Protein AF-A0A2E2WM43-F1 (afdb_monomer)

Foldseek 3Di:
DPDDPPPDDLPPDDDPQLVLLLVLLVLLLVLLLCCVQPPVVVLCVLPPPPLPFDADVVLLVVLVVLSVVVSSLQDFFDPDLLSVLLLLCCNPPLSNVSSCSRTRVDDCVVNVVSSVVSVVSSCVVPPPPPPDPDDPVRVVVVLLVVLVVLLVVLVVLCVVQVLVVQFAPDPDSVVLRVSLVVCDPRSQDDPSVVSLCCNQRGSLLSQLLVCVVVVVVVSNVVSLVSLNRSCRSSSPCVSNVSSVLSVVVSVVCVVPSTSSVVSVVSSVVSVVVVVVSVPD

Solvent-accessible surface area (backbone atoms only — not comparable to full-atom values): 15230 Å² total; per-residue (Å²): 133,90,77,78,84,83,67,87,70,64,67,92,66,78,52,72,65,36,49,52,36,38,52,37,50,49,50,38,39,52,54,49,39,49,42,55,69,71,48,46,58,75,68,37,78,85,45,95,74,70,62,57,73,38,76,35,70,67,43,38,53,55,36,51,50,52,54,54,58,43,44,68,71,58,64,41,63,56,86,45,76,66,53,46,48,50,53,43,45,40,66,71,47,46,42,55,47,39,32,37,38,15,34,34,59,46,67,65,64,61,52,52,52,55,50,49,52,47,51,52,50,47,46,59,75,70,44,87,70,67,87,66,87,61,54,74,69,50,50,50,49,50,54,50,50,52,32,49,47,47,46,49,52,52,52,50,49,36,65,77,58,55,37,76,85,48,61,41,89,70,86,52,66,89,68,23,57,65,48,23,53,47,28,46,65,69,66,26,41,74,75,45,44,53,51,51,48,45,25,54,65,38,35,47,40,50,47,30,38,51,28,49,74,68,69,38,57,71,63,18,50,50,47,46,50,51,37,45,52,46,17,19,36,46,40,36,65,65,29,44,52,40,50,55,49,32,54,52,48,47,59,45,45,73,77,45,52,46,46,46,59,55,46,45,49,55,37,50,52,52,51,50,54,54,49,47,67,76,79,105

pLDDT: mean 74.32, std 12.95, range [31.97, 93.19]

Secondary structure (DSSP, 8-state):
-----------SS--HHHHHHHHHHHHHHHHHHHIIIIIHHHHHTTSS-----B--HHHHHHHHHHHHHHHTT--SB--SHHHHHHHHHIIIIIHHHHHHHHHB---HHHHHHHHHHHHHHHHHHHS---SS---HHHHHHHHHHHHHHHHHHHHHHHHHTTGGGG------HHHHHHHHHHIIIIIS-THHHHHHHHIIIIIHHHHHHHHHHTT-HHHHHHHHHHHHHHHHHTT-HHHHHHHHHHHHHHHHHHH--BHHHHHHHHHHHHHHHHHHHHH-

Sequence (280 aa):
MKVAPDIFLAKPKLSFNELVLFLQYLLLFASLAYSYMFIFPKFSSSSPYYLHVQFNPAACCVSMLFLFLWAFVVREKVESFSALFLTLFFSTIIIPLLVIYSCGGMPGIFVFYSASALMVLNFFVYSRFSLVCFKPAQQQAVALMLCAAVVLSVLLLFFLKDGYSHVNFSFRINKLYPKRAYADNYIFSGIFSYLISWFGKVCNIFLIIYFLARKRYFIFLFFVFIQIIFASIASEKSFFIYSFFSIFFYYFMRFSKSQNFFVFLLNALVIVSVYLYYFF

Structure (mmCIF, N/CA/C/O backbone):
data_AF-A0A2E2WM43-F1
#
_entry.id   AF-A0A2E2WM43-F1
#
loop_
_atom_site.group_PDB
_atom_site.id
_atom_site.type_symbol
_atom_site.label_atom_id
_atom_site.label_alt_id
_atom_site.label_comp_id
_atom_site.label_asym_id
_atom_site.label_entity_id
_atom_site.label_seq_id
_atom_site.pdbx_PDB_ins_code
_atom_site.Cartn_x
_atom_site.Cartn_y
_atom_site.Cartn_z
_atom_site.occupancy
_atom_site.B_iso_or_equiv
_atom_site.auth_seq_id
_atom_site.auth_comp_id
_atom_site.auth_asym_id
_atom_site.auth_atom_id
_atom_site.pdbx_PDB_model_num
ATOM 1 N N . MET A 1 1 ? -4.855 -11.561 42.174 1.00 39.88 1 MET A N 1
ATOM 2 C CA . MET A 1 1 ? -5.217 -11.429 40.744 1.00 39.88 1 MET A CA 1
ATOM 3 C C . MET A 1 1 ? -4.813 -12.707 40.022 1.00 39.88 1 MET A C 1
ATOM 5 O O . MET A 1 1 ? -3.625 -12.928 39.841 1.00 39.88 1 MET A O 1
ATOM 9 N N . LYS A 1 2 ? -5.768 -13.580 39.672 1.00 31.97 2 LYS A N 1
ATOM 10 C CA . LYS A 1 2 ? -5.504 -14.723 38.783 1.00 31.97 2 LYS A CA 1
ATOM 11 C C . LYS A 1 2 ? -5.408 -14.180 37.359 1.00 31.97 2 LYS A C 1
ATOM 13 O O . LYS A 1 2 ? -6.421 -13.840 36.760 1.00 31.97 2 LYS A O 1
ATOM 18 N N . VAL A 1 3 ? -4.186 -14.021 36.866 1.00 40.25 3 VAL A N 1
ATOM 19 C CA . VAL A 1 3 ? -3.920 -13.670 35.470 1.00 40.25 3 VAL A CA 1
ATOM 20 C C . VAL A 1 3 ? -3.995 -14.969 34.676 1.00 40.25 3 VAL A C 1
ATOM 22 O O . VAL A 1 3 ? -3.148 -15.841 34.844 1.00 40.25 3 VAL A O 1
ATOM 25 N N . ALA A 1 4 ? -5.046 -15.128 33.872 1.00 36.16 4 ALA A N 1
ATOM 26 C CA . ALA A 1 4 ? -5.123 -16.219 32.910 1.00 36.16 4 ALA A CA 1
ATOM 27 C C . ALA A 1 4 ? -4.005 -16.045 31.860 1.00 36.16 4 ALA A C 1
ATOM 29 O O . ALA A 1 4 ? -3.830 -14.931 31.347 1.00 36.16 4 ALA A O 1
ATOM 30 N N . PRO A 1 5 ? -3.237 -17.102 31.548 1.00 39.94 5 PRO A N 1
ATOM 31 C CA . PRO A 1 5 ? -2.211 -17.062 30.526 1.00 39.94 5 PRO A CA 1
ATOM 32 C C . PRO A 1 5 ? -2.877 -17.303 29.170 1.00 39.94 5 PRO A C 1
ATOM 34 O O . PRO A 1 5 ? -2.839 -18.409 28.643 1.00 39.94 5 PRO A O 1
ATOM 37 N N . ASP A 1 6 ? -3.475 -16.270 28.580 1.00 37.84 6 ASP A N 1
ATOM 38 C CA . ASP A 1 6 ? -3.851 -16.320 27.162 1.00 37.84 6 ASP A CA 1
ATOM 39 C C . ASP A 1 6 ? -2.592 -16.082 26.319 1.00 37.84 6 ASP A C 1
ATOM 41 O O . ASP A 1 6 ? -2.363 -15.026 25.725 1.00 37.84 6 ASP A O 1
ATOM 45 N N . ILE A 1 7 ? -1.720 -17.085 26.350 1.00 40.94 7 ILE A N 1
ATOM 46 C CA . ILE A 1 7 ? -0.612 -17.276 25.426 1.00 40.94 7 ILE A CA 1
ATOM 47 C C . ILE A 1 7 ? -1.231 -17.585 24.063 1.00 40.94 7 ILE A C 1
ATOM 49 O O . ILE A 1 7 ? -1.954 -18.564 23.947 1.00 40.94 7 ILE A O 1
ATOM 53 N N . PHE A 1 8 ? -0.945 -16.761 23.051 1.00 41.38 8 PHE A N 1
ATOM 54 C CA . PHE A 1 8 ? -0.842 -17.143 21.631 1.00 41.38 8 PHE A CA 1
ATOM 55 C C . PHE A 1 8 ? -1.870 -18.135 21.046 1.00 41.38 8 PHE A C 1
ATOM 57 O O . PHE A 1 8 ? -1.556 -18.883 20.123 1.00 41.38 8 PHE A O 1
ATOM 64 N N . LEU A 1 9 ? -3.119 -18.137 21.507 1.00 41.09 9 LEU A N 1
ATOM 65 C CA . LEU A 1 9 ? -4.148 -18.927 20.851 1.00 41.09 9 LEU A CA 1
ATOM 66 C C . LEU A 1 9 ? -4.599 -18.164 19.609 1.00 41.09 9 LEU A C 1
ATOM 68 O O . LEU A 1 9 ? -5.376 -17.209 19.684 1.00 41.09 9 LEU A O 1
ATOM 72 N N . ALA A 1 10 ? -4.109 -18.611 18.450 1.00 47.34 10 ALA A N 1
ATOM 73 C CA . ALA A 1 10 ? -4.868 -18.502 17.215 1.00 47.34 10 ALA A CA 1
ATOM 74 C C . ALA A 1 10 ? -6.337 -18.785 17.555 1.00 47.34 10 ALA A C 1
ATOM 76 O O . ALA A 1 10 ? -6.639 -19.798 18.194 1.00 47.34 10 ALA A O 1
ATOM 77 N N . LYS A 1 11 ? -7.251 -17.874 17.197 1.00 51.50 11 LYS A N 1
ATOM 78 C CA . LYS A 1 11 ? -8.679 -18.151 17.371 1.00 51.50 11 LYS A CA 1
ATOM 79 C C . LYS A 1 11 ? -8.955 -19.484 16.665 1.00 51.50 11 LYS A C 1
ATOM 81 O O . LYS A 1 11 ? -8.715 -19.568 15.462 1.00 51.50 11 LYS A O 1
ATOM 86 N N . PRO A 1 12 ? -9.486 -20.506 17.356 1.00 55.28 12 PRO A N 1
ATOM 87 C CA . PRO A 1 12 ? -9.706 -21.813 16.742 1.00 55.28 12 PRO A CA 1
ATOM 88 C C . PRO A 1 12 ? -10.779 -21.766 15.643 1.00 55.28 12 PRO A C 1
ATOM 90 O O . PRO A 1 12 ? -10.913 -22.712 14.873 1.00 55.28 12 PRO A O 1
ATOM 93 N N . LYS A 1 13 ? -11.555 -20.673 15.562 1.00 70.69 13 LYS A N 1
ATOM 94 C CA . LYS A 1 13 ? -12.579 -20.451 14.541 1.00 70.69 13 LYS A CA 1
ATOM 95 C C . LYS A 1 13 ? -12.515 -19.023 14.002 1.00 70.69 13 LYS A C 1
ATOM 97 O O . LYS A 1 13 ? -12.606 -18.064 14.770 1.00 70.69 13 LYS A O 1
ATOM 102 N N . LEU A 1 14 ? -12.406 -18.915 12.681 1.00 75.94 14 LEU A N 1
ATOM 103 C CA . LEU A 1 14 ? -12.647 -17.685 11.930 1.00 75.94 14 LEU A CA 1
ATOM 104 C C . LEU A 1 14 ? -14.146 -17.373 11.965 1.00 75.94 14 LEU A C 1
ATOM 106 O O . LEU A 1 14 ? -14.975 -18.253 11.725 1.00 75.94 14 LEU A O 1
ATOM 110 N N . SER A 1 15 ? -14.508 -16.127 12.257 1.00 85.31 15 SER A N 1
ATOM 111 C CA . SER A 1 15 ? -15.878 -15.664 12.033 1.00 85.31 15 SER A CA 1
ATOM 112 C C . SER A 1 15 ? -16.178 -15.592 10.533 1.00 85.31 15 SER A C 1
ATOM 114 O O . SER A 1 15 ? -15.271 -15.451 9.714 1.00 85.31 15 SER A O 1
ATOM 116 N N . PHE A 1 16 ? -17.459 -15.635 10.157 1.00 84.62 16 PHE A N 1
ATOM 117 C CA . PHE A 1 16 ? -17.872 -15.508 8.755 1.00 84.62 16 PHE A CA 1
ATOM 118 C C . PHE A 1 16 ? -17.304 -14.242 8.092 1.00 84.62 16 PHE A C 1
ATOM 120 O O . PHE A 1 16 ? -16.803 -14.290 6.974 1.00 84.62 16 PHE A O 1
ATOM 127 N N . ASN A 1 17 ? -17.296 -13.118 8.808 1.00 84.62 17 ASN A N 1
ATOM 128 C CA . ASN A 1 17 ? -16.765 -11.860 8.291 1.00 84.62 17 ASN A CA 1
ATOM 129 C C . ASN A 1 17 ? -15.239 -11.888 8.095 1.00 84.62 17 ASN A C 1
ATOM 131 O O . ASN A 1 17 ? -14.750 -11.320 7.122 1.00 84.62 17 ASN A O 1
ATOM 135 N N . GLU A 1 18 ? -14.493 -12.551 8.984 1.00 84.25 18 GLU A N 1
ATOM 136 C CA . GLU A 1 18 ? -13.042 -12.754 8.835 1.00 84.25 18 GLU A CA 1
ATOM 137 C C . GLU A 1 18 ? -12.736 -13.731 7.681 1.00 84.25 18 GLU A C 1
ATOM 139 O O . GLU A 1 18 ? -11.780 -13.526 6.937 1.00 84.25 18 GLU A O 1
ATOM 144 N N . LEU A 1 19 ? -13.586 -14.743 7.463 1.00 87.00 19 LEU A N 1
ATOM 145 C CA . LEU A 1 19 ? -13.505 -15.623 6.292 1.00 87.00 19 LEU A CA 1
ATOM 146 C C . LEU A 1 19 ? -13.721 -14.837 4.990 1.00 87.00 19 LEU A C 1
A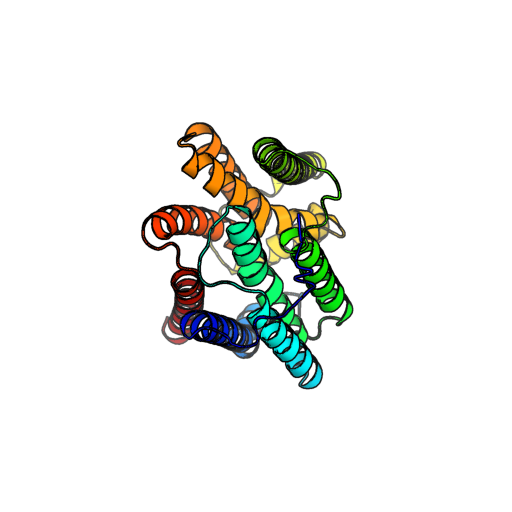TOM 148 O O . LEU A 1 19 ? -12.957 -14.997 4.042 1.00 87.00 19 LEU A O 1
ATOM 152 N N . VAL A 1 20 ? -14.729 -13.958 4.948 1.00 88.44 20 VAL A N 1
ATOM 153 C CA . VAL A 1 20 ? -14.969 -13.069 3.799 1.00 88.44 20 VAL A CA 1
ATOM 154 C C . VAL A 1 20 ? -13.758 -12.168 3.551 1.00 88.44 20 VAL A C 1
ATOM 156 O O . VAL A 1 20 ? -13.330 -12.045 2.405 1.00 88.44 20 VAL A O 1
ATOM 159 N N . LEU A 1 21 ? -13.159 -11.596 4.600 1.00 87.50 21 LEU A N 1
ATOM 160 C CA . LEU A 1 21 ? -11.941 -10.787 4.485 1.00 87.50 21 LEU A CA 1
ATOM 161 C C . LEU A 1 21 ? -10.788 -11.577 3.859 1.00 87.50 21 LEU A C 1
ATOM 163 O O . LEU A 1 21 ? -10.107 -11.101 2.951 1.00 87.50 21 LEU A O 1
ATOM 167 N N . PHE A 1 22 ? -10.580 -12.804 4.336 1.00 88.56 22 PHE A N 1
ATOM 168 C CA . PHE A 1 22 ? -9.560 -13.699 3.807 1.00 88.56 22 PHE A CA 1
ATOM 169 C C . PHE A 1 22 ? -9.792 -14.007 2.323 1.00 88.56 22 PHE A C 1
ATOM 171 O O . PHE A 1 22 ? -8.874 -13.860 1.515 1.00 88.56 22 PHE A O 1
ATOM 178 N N . LEU A 1 23 ? -11.025 -14.354 1.942 1.00 90.75 23 LEU A N 1
ATOM 179 C CA . LEU A 1 23 ? -11.387 -14.596 0.544 1.00 90.75 23 LEU A CA 1
ATOM 180 C C . LEU A 1 23 ? -11.157 -13.361 -0.333 1.00 90.75 23 LEU A C 1
ATOM 182 O O . LEU A 1 23 ? -10.714 -13.492 -1.470 1.00 90.75 23 LEU A O 1
ATOM 186 N N . GLN A 1 24 ? -11.391 -12.157 0.190 1.00 91.06 24 GLN A N 1
ATOM 187 C CA . GLN A 1 24 ? -11.103 -10.919 -0.532 1.00 91.06 24 GLN A CA 1
ATOM 188 C C . GLN A 1 24 ? -9.603 -10.662 -0.706 1.00 91.06 24 GLN A C 1
ATOM 190 O O . GLN A 1 24 ? -9.204 -10.143 -1.748 1.00 91.06 24 GLN A O 1
ATOM 195 N N . TYR A 1 25 ? -8.759 -11.021 0.264 1.00 90.62 25 TYR A N 1
ATOM 196 C CA . TYR A 1 25 ? -7.306 -10.963 0.078 1.00 90.62 25 TYR A CA 1
ATOM 197 C C . TYR A 1 25 ? -6.816 -11.987 -0.943 1.00 90.62 25 TYR A C 1
ATOM 199 O O . TYR A 1 25 ? -5.934 -11.674 -1.739 1.00 90.62 25 TYR A O 1
ATOM 207 N N . LEU A 1 26 ? -7.412 -13.180 -0.959 1.00 91.50 26 LEU A N 1
ATOM 208 C CA . LEU A 1 26 ? -7.121 -14.203 -1.960 1.00 91.50 26 LEU A CA 1
ATOM 209 C C . LEU A 1 26 ? -7.541 -13.724 -3.357 1.00 91.50 26 LEU A C 1
ATOM 211 O O . LEU A 1 26 ? -6.755 -13.814 -4.298 1.00 91.50 26 LEU A O 1
ATOM 215 N N . LEU A 1 27 ? -8.726 -13.120 -3.482 1.00 92.56 27 LEU A N 1
ATOM 216 C CA . LEU A 1 27 ? -9.178 -12.481 -4.720 1.00 92.56 27 LEU A CA 1
ATOM 217 C C . LEU A 1 27 ? -8.242 -11.340 -5.147 1.00 92.56 27 LEU A C 1
ATOM 219 O O . LEU A 1 27 ? -7.919 -11.217 -6.329 1.00 92.56 27 LEU A O 1
ATOM 223 N N . LEU A 1 28 ? -7.745 -10.546 -4.193 1.00 91.81 28 LEU A N 1
ATOM 224 C CA . LEU A 1 28 ? -6.813 -9.455 -4.482 1.00 91.81 28 LEU A CA 1
ATOM 225 C C . LEU A 1 28 ? -5.485 -10.004 -5.000 1.00 91.81 28 LEU A C 1
ATOM 227 O O . LEU A 1 28 ? -4.956 -9.508 -5.990 1.00 91.81 28 LEU A O 1
ATOM 231 N N . PHE A 1 29 ? -4.975 -11.066 -4.377 1.00 91.56 29 PHE A N 1
ATOM 232 C CA . PHE A 1 29 ? -3.788 -11.767 -4.849 1.00 91.56 29 PHE A CA 1
ATOM 233 C C . PHE A 1 29 ? -3.999 -12.325 -6.261 1.00 91.56 29 PHE A C 1
ATOM 235 O O . PHE A 1 29 ? -3.176 -12.086 -7.139 1.00 91.56 29 PHE A O 1
ATOM 242 N N . ALA A 1 30 ? -5.113 -13.019 -6.507 1.00 91.12 30 ALA A N 1
ATOM 243 C CA . ALA A 1 30 ? -5.410 -13.624 -7.802 1.00 91.12 30 ALA A CA 1
ATOM 244 C C . ALA A 1 30 ? -5.582 -12.576 -8.915 1.00 91.12 30 ALA A C 1
ATOM 246 O O . ALA A 1 30 ? -5.035 -12.735 -10.005 1.00 91.12 30 ALA A O 1
ATOM 247 N N . SER A 1 31 ? -6.297 -11.481 -8.641 1.00 90.50 31 SER A N 1
ATOM 248 C CA . SER A 1 31 ? -6.521 -10.393 -9.602 1.00 90.50 31 SER A CA 1
ATOM 249 C C . SER A 1 31 ? -5.226 -9.649 -9.945 1.00 90.50 31 SER A C 1
ATOM 251 O O . SER A 1 31 ? -4.974 -9.331 -11.113 1.00 90.50 31 SER A O 1
ATOM 253 N N . LEU A 1 32 ? -4.355 -9.435 -8.955 1.00 89.06 32 LEU A N 1
ATOM 254 C CA . LEU A 1 32 ? -3.022 -8.878 -9.169 1.00 89.06 32 LEU A CA 1
ATOM 255 C C . LEU A 1 32 ? -2.115 -9.853 -9.923 1.00 89.06 32 LEU A C 1
ATOM 257 O O . LEU A 1 32 ? -1.440 -9.424 -10.853 1.00 89.06 32 LEU A O 1
ATOM 261 N N . ALA A 1 33 ? -2.123 -11.145 -9.582 1.00 88.62 33 ALA A N 1
ATOM 262 C CA . ALA A 1 33 ? -1.354 -12.169 -10.292 1.00 88.62 33 ALA A CA 1
ATOM 263 C C . ALA A 1 33 ? -1.767 -12.262 -11.763 1.00 88.62 33 ALA A C 1
ATOM 265 O O . ALA A 1 33 ? -0.908 -12.257 -12.642 1.00 88.62 33 ALA A O 1
ATOM 266 N N . TYR A 1 34 ? -3.071 -12.232 -12.044 1.00 88.00 34 TYR A N 1
ATOM 267 C CA . TYR A 1 34 ? -3.590 -12.164 -13.407 1.00 88.00 34 TYR A CA 1
ATOM 268 C C . TYR A 1 34 ? -3.087 -10.915 -14.143 1.00 88.00 34 TYR A C 1
ATOM 270 O O . TYR A 1 34 ? -2.525 -11.008 -15.235 1.00 88.00 34 TYR A O 1
ATOM 278 N N . SER A 1 35 ? -3.227 -9.740 -13.525 1.00 85.44 35 SER A N 1
ATOM 279 C CA . SER A 1 35 ? -2.757 -8.478 -14.110 1.00 85.44 35 SER A CA 1
ATOM 280 C C . SER A 1 35 ? -1.253 -8.522 -14.400 1.00 85.44 35 SER A C 1
ATOM 282 O O . SER A 1 35 ? -0.794 -8.078 -15.452 1.00 85.44 35 SER A O 1
ATOM 284 N N . TYR A 1 36 ? -0.479 -9.110 -13.493 1.00 80.31 36 TYR A N 1
ATOM 285 C CA . TYR A 1 36 ? 0.966 -9.213 -13.613 1.00 80.31 36 TYR A CA 1
ATOM 286 C C . TYR A 1 36 ? 1.409 -10.209 -14.690 1.00 80.31 36 TYR A C 1
ATOM 288 O O . TYR A 1 36 ? 2.365 -9.941 -15.409 1.00 80.31 36 TYR A O 1
ATOM 296 N N . MET A 1 37 ? 0.713 -11.336 -14.839 1.00 81.75 37 MET A N 1
ATOM 297 C CA . MET A 1 37 ? 1.061 -12.351 -15.836 1.00 81.75 37 MET A CA 1
ATOM 298 C C . MET A 1 37 ? 0.619 -11.976 -17.253 1.00 81.75 37 MET A C 1
ATOM 300 O O . MET A 1 37 ? 1.339 -12.263 -18.205 1.00 81.75 37 MET A O 1
ATOM 304 N N . PHE A 1 38 ? -0.545 -11.340 -17.413 1.00 80.50 38 PHE A N 1
ATOM 305 C CA . PHE A 1 38 ? -1.180 -11.194 -18.732 1.00 80.50 38 PHE A CA 1
ATOM 306 C C . PHE A 1 38 ? -1.227 -9.761 -19.269 1.00 80.50 38 PHE A C 1
ATOM 308 O O . PHE A 1 38 ? -1.297 -9.568 -20.485 1.00 80.50 38 PHE A O 1
ATOM 315 N N . ILE A 1 39 ? -1.194 -8.755 -18.391 1.00 77.94 39 ILE A N 1
ATOM 316 C CA . ILE A 1 39 ? -1.337 -7.343 -18.777 1.00 77.94 39 ILE A CA 1
ATOM 317 C C . ILE A 1 39 ? 0.015 -6.637 -18.711 1.00 77.94 39 ILE A C 1
ATOM 319 O O . ILE A 1 39 ? 0.439 -6.021 -19.687 1.00 77.94 39 ILE A O 1
ATOM 323 N N . PHE A 1 40 ? 0.728 -6.764 -17.591 1.00 73.00 40 PHE A N 1
ATOM 324 C CA . PHE A 1 40 ? 1.997 -6.068 -17.362 1.00 73.00 40 PHE A CA 1
ATOM 325 C C . PHE A 1 40 ? 3.068 -6.309 -18.451 1.00 73.00 40 PHE A C 1
ATOM 327 O O . PHE A 1 40 ? 3.653 -5.322 -18.906 1.00 73.00 40 PHE A O 1
ATOM 334 N N . PRO A 1 41 ? 3.282 -7.540 -18.968 1.00 70.75 41 PRO A N 1
ATOM 335 C CA . PRO A 1 41 ? 4.298 -7.797 -19.994 1.00 70.75 41 PRO A CA 1
ATOM 336 C C . PRO A 1 41 ? 4.045 -7.049 -21.304 1.00 70.75 41 PRO A C 1
ATOM 338 O O . PRO A 1 41 ? 4.981 -6.705 -22.022 1.00 70.75 41 PRO A O 1
ATOM 341 N N . LYS A 1 42 ? 2.775 -6.752 -21.608 1.00 69.25 42 LYS A N 1
ATOM 342 C CA . LYS A 1 42 ? 2.381 -6.021 -22.819 1.00 69.25 42 LYS A CA 1
ATOM 343 C C . LYS A 1 42 ? 2.731 -4.532 -22.741 1.00 69.25 42 LYS A C 1
ATOM 345 O O . LYS A 1 42 ? 2.905 -3.903 -23.777 1.00 69.25 42 LYS A O 1
ATOM 350 N N . PHE A 1 43 ? 2.863 -3.981 -21.531 1.00 62.22 43 PHE A N 1
ATOM 351 C CA . PHE A 1 43 ? 3.325 -2.609 -21.292 1.00 62.22 43 PHE A CA 1
ATOM 352 C C . PHE A 1 43 ? 4.844 -2.520 -21.090 1.00 62.22 43 PHE A C 1
ATOM 354 O O . PHE A 1 43 ? 5.451 -1.489 -21.386 1.00 62.22 43 PHE A O 1
ATOM 361 N N . SER A 1 44 ? 5.466 -3.581 -20.566 1.00 53.25 44 SER A N 1
ATOM 362 C CA . SER A 1 44 ? 6.898 -3.597 -20.251 1.00 53.25 44 SER A CA 1
ATOM 363 C C . SER A 1 44 ? 7.798 -3.947 -21.436 1.00 53.25 44 SER A C 1
ATOM 365 O O . SER A 1 44 ? 9.001 -3.738 -21.333 1.00 53.25 44 SER A O 1
ATOM 367 N N . SER A 1 45 ? 7.256 -4.422 -22.561 1.00 49.16 45 SER A N 1
ATOM 368 C CA . SER A 1 45 ? 8.009 -4.738 -23.791 1.00 49.16 45 SER A CA 1
ATOM 369 C C . SER A 1 45 ? 8.817 -3.554 -24.354 1.00 49.16 45 SER A C 1
ATOM 371 O O . SER A 1 45 ? 9.755 -3.747 -25.122 1.00 49.16 45 SER A O 1
ATOM 373 N N . SER A 1 46 ? 8.501 -2.326 -23.934 1.00 45.44 46 SER A N 1
ATOM 374 C CA . SER A 1 46 ? 9.226 -1.090 -24.261 1.00 45.44 46 SER A CA 1
ATOM 375 C C . SER A 1 46 ? 10.194 -0.580 -23.173 1.00 45.44 46 SER A C 1
ATOM 377 O O . SER A 1 46 ? 10.723 0.522 -23.307 1.00 45.44 46 SER A O 1
ATOM 379 N N . SER A 1 47 ? 10.431 -1.322 -22.083 1.00 42.47 47 SER A N 1
ATOM 380 C CA . SER A 1 47 ? 11.276 -0.895 -20.953 1.00 42.47 47 SER A CA 1
ATOM 381 C C . SER A 1 47 ? 12.391 -1.911 -20.648 1.00 42.47 47 SER A C 1
ATOM 383 O O . SER A 1 47 ? 12.129 -3.109 -20.653 1.00 42.47 47 SER A O 1
ATOM 385 N N . PRO A 1 48 ? 13.624 -1.472 -20.321 1.00 42.97 48 PRO A N 1
ATOM 386 C CA . PRO A 1 48 ? 14.751 -2.363 -20.011 1.00 42.97 48 PRO A CA 1
ATOM 387 C C . PRO A 1 48 ? 14.597 -3.167 -18.703 1.00 42.97 48 PRO A C 1
ATOM 389 O O . PRO A 1 48 ? 15.418 -4.036 -18.426 1.00 42.97 48 PRO A O 1
ATOM 392 N N . TYR A 1 49 ? 13.549 -2.926 -17.906 1.00 47.38 49 TYR A N 1
ATOM 393 C CA . TYR A 1 49 ? 13.232 -3.698 -16.698 1.00 47.38 49 TYR A CA 1
ATOM 394 C C . TYR A 1 49 ? 12.322 -4.868 -17.050 1.00 47.38 49 TYR A C 1
ATOM 396 O O . TYR A 1 49 ? 11.139 -4.900 -16.699 1.00 47.38 49 TYR A O 1
ATOM 404 N N . TYR A 1 50 ? 12.878 -5.834 -17.769 1.00 52.34 50 TYR A N 1
ATOM 405 C CA . TYR A 1 50 ? 12.229 -7.121 -17.949 1.00 52.34 50 TYR A CA 1
ATOM 406 C C . TYR A 1 50 ? 12.212 -7.853 -16.604 1.00 52.34 50 TYR A C 1
ATOM 408 O O . TYR A 1 50 ? 13.144 -8.567 -16.247 1.00 52.34 50 TYR A O 1
ATOM 416 N N . LEU A 1 51 ? 11.122 -7.705 -15.848 1.00 54.50 51 LEU A N 1
ATOM 417 C CA . LEU A 1 51 ? 10.690 -8.791 -14.976 1.00 54.50 51 LEU A CA 1
ATOM 418 C C . LEU A 1 51 ? 10.250 -9.909 -15.917 1.00 54.50 51 LEU A C 1
ATOM 420 O O . LEU A 1 51 ? 9.145 -9.878 -16.457 1.00 54.50 51 LEU A O 1
ATOM 424 N N . HIS A 1 52 ? 11.162 -10.840 -16.200 1.00 60.34 52 HIS A N 1
ATOM 425 C CA . HIS A 1 52 ? 10.819 -12.056 -16.919 1.00 60.34 52 HIS A CA 1
ATOM 426 C C . HIS A 1 52 ? 9.711 -12.740 -16.128 1.00 60.34 52 HIS A C 1
ATOM 428 O O . HIS A 1 52 ? 9.944 -13.228 -15.023 1.00 60.34 52 HIS A O 1
ATOM 434 N N . VAL A 1 53 ? 8.493 -12.720 -16.673 1.00 69.06 53 VAL A N 1
ATOM 435 C CA . VAL A 1 53 ? 7.370 -13.412 -16.053 1.00 69.06 53 VAL A CA 1
ATOM 436 C C . VAL A 1 53 ? 7.694 -14.895 -16.090 1.00 69.06 53 VAL A C 1
ATOM 438 O O . VAL A 1 53 ? 7.632 -15.544 -17.131 1.00 69.06 53 VAL A O 1
ATOM 441 N N . GLN A 1 54 ? 8.098 -15.406 -14.939 1.00 75.50 54 GLN A N 1
ATOM 442 C CA . GLN A 1 54 ? 8.397 -16.803 -14.706 1.00 75.50 54 GLN A CA 1
ATOM 443 C C . GLN A 1 54 ? 7.521 -17.223 -13.545 1.00 75.50 54 GLN A C 1
ATOM 445 O O . GLN A 1 54 ? 7.810 -16.938 -12.382 1.00 75.50 54 GLN A O 1
ATOM 450 N N . PHE A 1 55 ? 6.400 -17.853 -13.884 1.00 82.44 55 PHE A N 1
ATOM 451 C CA . PHE A 1 55 ? 5.525 -18.410 -12.874 1.00 82.44 55 PHE A CA 1
ATOM 452 C C . PHE A 1 55 ? 6.232 -19.574 -12.187 1.00 82.44 55 PHE A C 1
ATOM 454 O O . PHE A 1 55 ? 6.585 -20.563 -12.830 1.00 82.44 55 PHE A O 1
ATOM 461 N N . ASN A 1 56 ? 6.430 -19.449 -10.879 1.00 85.94 56 ASN A N 1
ATOM 462 C CA . ASN A 1 56 ? 7.010 -20.488 -10.049 1.00 85.94 56 ASN A CA 1
ATOM 463 C C . ASN A 1 56 ? 5.915 -21.073 -9.139 1.00 85.94 56 ASN A C 1
ATOM 465 O O . ASN A 1 56 ? 5.513 -20.424 -8.166 1.00 85.94 56 ASN A O 1
ATOM 469 N N . PRO A 1 57 ? 5.445 -22.307 -9.407 1.00 86.00 57 PRO A N 1
ATOM 470 C CA . PRO A 1 57 ? 4.408 -22.948 -8.603 1.00 86.00 57 PRO A CA 1
ATOM 471 C C . PRO A 1 57 ? 4.783 -23.074 -7.122 1.00 86.00 57 PRO A C 1
ATOM 473 O O . PRO A 1 57 ? 3.935 -22.867 -6.258 1.00 86.00 57 PRO A O 1
ATOM 476 N N . ALA A 1 58 ? 6.054 -23.348 -6.809 1.00 85.94 58 ALA A N 1
ATOM 477 C CA . ALA A 1 58 ? 6.511 -23.469 -5.427 1.00 85.94 58 ALA A CA 1
ATOM 478 C C . ALA A 1 58 ? 6.442 -22.121 -4.691 1.00 85.94 58 ALA A C 1
ATOM 480 O O . ALA A 1 58 ? 5.950 -22.055 -3.564 1.00 85.94 58 ALA A O 1
ATOM 481 N N . ALA A 1 59 ? 6.859 -21.033 -5.346 1.00 84.75 59 ALA A N 1
ATOM 482 C CA . ALA A 1 59 ? 6.750 -19.679 -4.796 1.00 84.75 59 ALA A CA 1
ATOM 483 C C . ALA A 1 59 ? 5.283 -19.248 -4.601 1.00 84.75 59 ALA A C 1
ATOM 485 O O . ALA A 1 59 ? 4.950 -18.593 -3.608 1.00 84.75 59 ALA A O 1
ATOM 486 N N . CYS A 1 60 ? 4.392 -19.675 -5.501 1.00 87.81 60 CYS A N 1
ATOM 487 C CA . CYS A 1 60 ? 2.951 -19.480 -5.364 1.00 87.81 60 CYS A CA 1
ATOM 488 C C . CYS A 1 60 ? 2.391 -20.217 -4.137 1.00 87.81 60 CYS A C 1
ATOM 490 O O . CYS A 1 60 ? 1.686 -19.613 -3.331 1.00 87.81 60 CYS A O 1
ATOM 492 N N . CYS A 1 61 ? 2.771 -21.482 -3.921 1.00 87.06 61 CYS A N 1
ATOM 493 C CA . CYS A 1 61 ? 2.371 -22.241 -2.731 1.00 87.06 61 CYS A CA 1
ATOM 494 C C . CYS A 1 61 ? 2.826 -21.567 -1.429 1.00 87.06 61 CYS A C 1
ATOM 496 O O . CYS A 1 61 ? 2.037 -21.440 -0.493 1.00 87.06 61 CYS A O 1
ATOM 498 N N . VAL A 1 62 ? 4.070 -21.078 -1.375 1.00 84.75 62 VAL A N 1
ATOM 499 C CA . VAL A 1 62 ? 4.589 -20.327 -0.217 1.00 84.75 62 VAL A CA 1
ATOM 500 C C . VAL A 1 62 ? 3.791 -19.038 0.003 1.00 84.75 62 VAL A C 1
ATOM 502 O O . VAL A 1 62 ? 3.424 -18.720 1.133 1.00 84.75 62 VAL A O 1
ATOM 505 N N . SER A 1 63 ? 3.465 -18.318 -1.070 1.00 87.19 63 SER A N 1
ATOM 506 C CA . SER A 1 63 ? 2.666 -17.090 -1.001 1.00 87.19 63 SER A CA 1
ATOM 507 C C . SER A 1 63 ? 1.243 -17.338 -0.498 1.00 87.19 63 SER A C 1
ATOM 509 O O . SER A 1 63 ? 0.743 -16.589 0.344 1.00 87.19 63 SER A O 1
ATOM 511 N N . MET A 1 64 ? 0.612 -18.423 -0.950 1.00 86.81 64 MET A N 1
ATOM 512 C CA . MET A 1 64 ? -0.704 -18.855 -0.476 1.00 86.81 64 MET A CA 1
ATOM 513 C C . MET A 1 64 ? -0.672 -19.272 0.992 1.00 86.81 64 MET A C 1
ATOM 515 O O . MET A 1 64 ? -1.580 -18.921 1.743 1.00 86.81 64 MET A O 1
ATOM 519 N N . LEU A 1 65 ? 0.388 -19.956 1.431 1.00 85.00 65 LEU A N 1
ATOM 520 C CA . LEU A 1 65 ? 0.581 -20.297 2.839 1.00 85.00 65 LEU A CA 1
ATOM 521 C C . LEU A 1 65 ? 0.703 -19.032 3.698 1.00 85.00 65 LEU A C 1
ATOM 523 O O . LEU A 1 65 ? 0.073 -18.950 4.749 1.00 85.00 65 LEU A O 1
ATOM 527 N N . PHE A 1 66 ? 1.431 -18.010 3.239 1.00 82.62 66 PHE A N 1
ATOM 528 C CA . PHE A 1 66 ? 1.504 -16.724 3.938 1.00 82.62 66 PHE A CA 1
ATOM 529 C C . PHE A 1 66 ? 0.151 -16.013 4.032 1.00 82.62 66 PHE A C 1
ATOM 531 O O . PHE A 1 66 ? -0.200 -15.517 5.103 1.00 82.62 66 PHE A O 1
ATOM 538 N N . LEU A 1 67 ? -0.629 -15.984 2.948 1.00 84.81 67 LEU A N 1
ATOM 539 C CA . LEU A 1 67 ? -1.993 -15.444 2.968 1.00 84.81 67 LEU A CA 1
ATOM 540 C C . LEU A 1 67 ? -2.898 -16.226 3.923 1.00 84.81 67 LEU A C 1
ATOM 542 O O . LEU A 1 67 ? -3.686 -15.629 4.655 1.00 84.81 67 LEU A O 1
ATOM 546 N N . PHE A 1 68 ? -2.774 -17.552 3.945 1.00 83.75 68 PHE A N 1
ATOM 547 C CA . PHE A 1 68 ? -3.527 -18.407 4.853 1.00 83.75 68 PHE A CA 1
ATOM 548 C C . PHE A 1 68 ? -3.174 -18.123 6.316 1.00 83.75 68 PHE A C 1
ATOM 550 O O . PHE A 1 68 ? -4.068 -17.927 7.133 1.00 83.75 68 PHE A O 1
ATOM 557 N N . LEU A 1 69 ? -1.884 -18.006 6.646 1.00 80.25 69 LEU A N 1
ATOM 558 C CA . LEU A 1 69 ? -1.448 -17.606 7.987 1.00 80.25 69 LEU A CA 1
ATOM 559 C C . LEU A 1 69 ? -1.956 -16.207 8.359 1.00 80.25 69 LEU A C 1
ATOM 561 O O . LEU A 1 69 ? -2.341 -15.978 9.505 1.00 80.25 69 LEU A O 1
ATOM 565 N N . TRP A 1 70 ? -2.018 -15.286 7.394 1.00 77.62 70 TRP A N 1
ATOM 566 C CA . TRP A 1 70 ? -2.563 -13.946 7.609 1.00 77.62 70 TRP A CA 1
ATOM 567 C C . TRP A 1 70 ? -4.042 -13.955 8.011 1.00 77.62 70 TRP A C 1
ATOM 569 O O . TRP A 1 70 ? -4.454 -13.121 8.819 1.00 77.62 70 TRP A O 1
ATOM 579 N N . ALA A 1 71 ? -4.828 -14.919 7.521 1.00 76.31 71 ALA A N 1
ATOM 580 C CA . ALA A 1 71 ? -6.238 -15.068 7.883 1.00 76.31 71 ALA A CA 1
ATOM 581 C C . ALA A 1 71 ? -6.446 -15.148 9.403 1.00 76.31 71 ALA A C 1
ATOM 583 O O . ALA A 1 71 ? -7.406 -14.593 9.927 1.00 76.31 71 ALA A O 1
ATOM 584 N N . PHE A 1 72 ? -5.521 -15.795 10.119 1.00 73.38 72 PHE A N 1
ATOM 585 C CA . PHE A 1 72 ? -5.600 -15.972 11.572 1.00 73.38 72 PHE A CA 1
ATOM 586 C C . PHE A 1 72 ? -5.165 -14.742 12.370 1.00 73.38 72 PHE A C 1
ATOM 588 O O . PHE A 1 72 ? -5.399 -14.677 13.578 1.00 73.38 72 PHE A O 1
ATOM 595 N N . VAL A 1 73 ? -4.523 -13.778 11.713 1.00 74.00 73 VAL A N 1
ATOM 596 C CA . VAL A 1 73 ? -4.010 -12.558 12.342 1.00 74.00 73 VAL A CA 1
ATOM 597 C C . VAL A 1 73 ? -4.939 -11.377 12.081 1.00 74.00 73 VAL A C 1
ATOM 599 O O . VAL A 1 73 ? -5.130 -10.526 12.954 1.00 74.00 73 VAL A O 1
ATOM 602 N N . VAL A 1 74 ? -5.535 -11.321 10.889 1.00 71.81 74 VAL A N 1
ATOM 603 C CA . VAL A 1 74 ? -6.356 -10.189 10.477 1.00 71.81 74 VAL A CA 1
ATOM 604 C C . VAL A 1 74 ? -7.707 -10.181 11.195 1.00 71.81 74 VAL A C 1
ATOM 606 O O . VAL A 1 74 ? -8.321 -11.215 11.447 1.00 71.81 74 VAL A O 1
ATOM 609 N N . ARG A 1 75 ? -8.190 -8.983 11.523 1.00 73.12 75 ARG A N 1
ATOM 610 C CA . ARG A 1 75 ? -9.503 -8.771 12.142 1.00 73.12 75 ARG A CA 1
ATOM 611 C C . ARG A 1 75 ? -10.361 -7.928 11.224 1.00 73.12 75 ARG A C 1
ATOM 613 O O . ARG A 1 75 ? -9.870 -6.967 10.649 1.00 73.12 75 ARG A O 1
ATOM 620 N N . GLU A 1 76 ? -11.652 -8.229 11.147 1.00 75.31 76 GLU A N 1
ATOM 621 C CA . GLU A 1 76 ? -12.552 -7.482 10.263 1.00 75.31 76 GLU A CA 1
ATOM 622 C C . GLU A 1 76 ? -12.767 -6.024 10.699 1.00 75.31 76 GLU A C 1
ATOM 624 O O . GLU A 1 76 ? -12.907 -5.145 9.849 1.00 75.31 76 GLU A O 1
ATOM 629 N N . LYS A 1 77 ? -12.743 -5.727 12.001 1.00 73.50 77 LYS A N 1
ATOM 630 C CA . LYS A 1 77 ? -12.945 -4.360 12.500 1.00 73.50 77 LYS A CA 1
ATOM 631 C C . LYS A 1 77 ? -11.627 -3.617 12.653 1.00 73.50 77 LYS A C 1
ATOM 633 O O . LYS A 1 77 ? -10.701 -4.092 13.310 1.00 73.50 77 LYS A O 1
ATOM 638 N N . VAL A 1 78 ? -11.567 -2.402 12.113 1.00 71.75 78 VAL A N 1
ATOM 639 C CA . VAL A 1 78 ? -10.481 -1.460 12.414 1.00 71.75 78 VAL A CA 1
ATOM 640 C C . VAL A 1 78 ? -10.820 -0.717 13.702 1.00 71.75 78 VAL A C 1
ATOM 642 O O . VAL A 1 78 ? -11.632 0.208 13.715 1.00 71.75 78 VAL A O 1
ATOM 645 N N . GLU A 1 79 ? -10.200 -1.129 14.802 1.00 66.75 79 GLU A N 1
ATOM 646 C CA . GLU A 1 79 ? -10.417 -0.513 16.119 1.00 66.75 79 GLU A CA 1
ATOM 647 C C . GLU A 1 79 ? -9.425 0.624 16.408 1.00 66.75 79 GLU A C 1
ATOM 649 O O . GLU A 1 79 ? -9.705 1.505 17.221 1.00 66.75 79 GLU A O 1
ATOM 654 N N . SER A 1 80 ? -8.279 0.644 15.721 1.00 64.62 80 SER A N 1
ATOM 655 C CA . SER A 1 80 ? -7.192 1.592 15.963 1.00 64.62 80 SER A CA 1
ATOM 656 C C . SER A 1 80 ? -6.487 2.030 14.674 1.00 64.62 80 SER A C 1
ATOM 658 O O . SER A 1 80 ? -6.502 1.345 13.651 1.00 64.62 80 SER A O 1
ATOM 660 N N . PHE A 1 81 ? -5.788 3.165 14.751 1.00 63.59 81 PHE A N 1
ATOM 661 C CA . PHE A 1 81 ? -4.897 3.648 13.691 1.00 63.59 81 PHE A CA 1
ATOM 662 C C . PHE A 1 81 ? -3.754 2.667 13.372 1.00 63.59 81 PHE A C 1
ATOM 664 O O . PHE A 1 81 ? -3.302 2.615 12.232 1.00 63.59 81 PHE A O 1
ATOM 671 N N . SER A 1 82 ? -3.309 1.862 14.344 1.00 62.78 82 SER A N 1
ATOM 672 C CA . SER A 1 82 ? -2.310 0.811 14.114 1.00 62.78 82 SER A CA 1
ATOM 673 C C . SER A 1 82 ? -2.871 -0.354 13.299 1.00 62.78 82 SER A C 1
ATOM 675 O O . SER A 1 82 ? -2.204 -0.826 12.383 1.00 62.78 82 SER A O 1
ATOM 677 N N . ALA A 1 83 ? -4.114 -0.773 13.561 1.00 68.69 83 ALA A N 1
ATOM 678 C CA . ALA A 1 83 ? -4.788 -1.786 12.750 1.00 68.69 83 ALA A CA 1
ATOM 679 C C . ALA A 1 83 ? -4.969 -1.300 11.303 1.00 68.69 83 ALA A C 1
ATOM 681 O O . ALA A 1 83 ? -4.701 -2.041 10.365 1.00 68.69 83 ALA A O 1
ATOM 682 N N . LEU A 1 84 ? -5.327 -0.023 11.125 1.00 71.00 84 LEU A N 1
ATOM 683 C CA . LEU A 1 84 ? -5.426 0.616 9.811 1.00 71.00 84 LEU A CA 1
ATOM 684 C C . LEU A 1 84 ? -4.090 0.599 9.054 1.00 71.00 84 LEU A C 1
ATOM 686 O O . LEU A 1 84 ? -4.046 0.264 7.870 1.00 71.00 84 LEU A O 1
ATOM 690 N N . PHE A 1 85 ? -3.002 0.948 9.742 1.00 70.56 85 PHE A N 1
ATOM 691 C CA . PHE A 1 85 ? -1.653 0.919 9.185 1.00 70.56 85 PHE A CA 1
ATOM 692 C C . PHE A 1 85 ? -1.263 -0.490 8.722 1.00 70.56 85 PHE A C 1
ATOM 694 O O . PHE A 1 85 ? -0.767 -0.647 7.609 1.00 70.56 85 PHE A O 1
ATOM 701 N N . LEU A 1 86 ? -1.540 -1.517 9.534 1.00 74.62 86 LEU A N 1
ATOM 702 C CA . LEU A 1 86 ? -1.280 -2.914 9.177 1.00 74.62 86 LEU A CA 1
ATOM 703 C C . LEU A 1 86 ? -2.077 -3.351 7.945 1.00 74.62 86 LEU A C 1
ATOM 705 O O . LEU A 1 86 ? -1.509 -3.966 7.046 1.00 74.62 86 LEU A O 1
ATOM 709 N N . THR A 1 87 ? -3.363 -2.999 7.861 1.00 76.75 87 THR A N 1
ATOM 710 C CA . THR A 1 87 ? -4.203 -3.314 6.696 1.00 76.75 87 THR A CA 1
ATOM 711 C C . THR A 1 87 ? -3.657 -2.668 5.421 1.00 76.75 87 THR A C 1
ATOM 713 O O . THR A 1 87 ? -3.578 -3.333 4.385 1.00 76.75 87 THR A O 1
ATOM 716 N N . LEU A 1 88 ? -3.243 -1.396 5.480 1.00 75.44 88 LEU A N 1
ATOM 717 C CA . LEU A 1 88 ? -2.637 -0.699 4.340 1.00 75.44 88 LEU A CA 1
ATOM 718 C C . LEU A 1 88 ? -1.311 -1.337 3.935 1.00 75.44 88 LEU A C 1
ATOM 720 O O . LEU A 1 88 ? -1.122 -1.667 2.765 1.00 75.44 88 LEU A O 1
ATOM 724 N N . PHE A 1 89 ? -0.422 -1.562 4.899 1.00 76.69 89 PHE A N 1
ATOM 725 C CA . PHE A 1 89 ? 0.877 -2.177 4.659 1.00 76.69 89 PHE A CA 1
ATOM 726 C C . PHE A 1 89 ? 0.727 -3.563 4.018 1.00 76.69 89 PHE A C 1
ATOM 728 O O . PHE A 1 89 ? 1.352 -3.861 3.000 1.00 76.69 89 PHE A O 1
ATOM 735 N N . PHE A 1 90 ? -0.179 -4.387 4.546 1.00 80.69 90 PHE A N 1
ATOM 736 C CA . PHE A 1 90 ? -0.417 -5.722 4.016 1.00 80.69 90 PHE A CA 1
ATOM 737 C C . PHE A 1 90 ? -0.984 -5.688 2.590 1.00 80.69 90 PHE A C 1
ATOM 739 O O . PHE A 1 90 ? -0.440 -6.313 1.680 1.00 80.69 90 PHE A O 1
ATOM 746 N N . SER A 1 91 ? -2.052 -4.919 2.372 1.00 81.00 91 SER A N 1
ATOM 747 C CA . SER A 1 91 ? -2.763 -4.892 1.087 1.00 81.00 91 SER A CA 1
ATOM 748 C C . SER A 1 91 ? -1.989 -4.219 -0.049 1.00 81.00 91 SER A C 1
ATOM 750 O O . SER A 1 91 ? -2.126 -4.633 -1.197 1.00 81.00 91 SER A O 1
ATOM 752 N N . THR A 1 92 ? -1.174 -3.201 0.247 1.00 78.00 92 THR A N 1
ATOM 753 C CA . THR A 1 92 ? -0.526 -2.369 -0.786 1.00 78.00 92 THR A CA 1
ATOM 754 C C . THR A 1 92 ? 0.951 -2.677 -1.010 1.00 78.00 92 THR A C 1
ATOM 756 O O . THR A 1 92 ? 1.495 -2.304 -2.051 1.00 78.00 92 THR A O 1
ATOM 759 N N . ILE A 1 93 ? 1.607 -3.354 -0.063 1.00 78.19 93 ILE A N 1
ATOM 760 C CA . ILE A 1 93 ? 3.019 -3.740 -0.179 1.00 78.19 93 ILE A CA 1
ATOM 761 C C . ILE A 1 93 ? 3.153 -5.256 -0.214 1.00 78.19 93 ILE A C 1
ATOM 763 O O . ILE A 1 93 ? 3.733 -5.799 -1.150 1.00 78.19 93 ILE A O 1
ATOM 767 N N . ILE A 1 94 ? 2.590 -5.948 0.772 1.00 82.25 94 ILE A N 1
ATOM 768 C CA . ILE A 1 94 ? 2.898 -7.364 0.990 1.00 82.25 94 ILE A CA 1
ATOM 769 C C . ILE A 1 94 ? 2.227 -8.245 -0.056 1.00 82.25 94 ILE A C 1
ATOM 771 O O . ILE A 1 94 ? 2.908 -9.054 -0.677 1.00 82.25 94 ILE A O 1
ATOM 775 N N . ILE A 1 95 ? 0.929 -8.063 -0.310 1.00 86.75 95 ILE A N 1
ATOM 776 C CA . ILE A 1 95 ? 0.230 -8.844 -1.340 1.00 86.75 95 ILE A CA 1
ATOM 777 C C . ILE A 1 95 ? 0.886 -8.662 -2.721 1.00 86.75 95 ILE A C 1
ATOM 779 O O . ILE A 1 95 ? 1.208 -9.674 -3.344 1.00 86.75 95 ILE A O 1
ATOM 783 N N . PRO A 1 96 ? 1.178 -7.433 -3.197 1.00 84.88 96 PRO A N 1
ATOM 784 C CA . PRO A 1 96 ? 1.934 -7.252 -4.435 1.00 84.88 96 PRO A CA 1
ATOM 785 C C . PRO A 1 96 ? 3.306 -7.939 -4.441 1.00 84.88 96 PRO A C 1
ATOM 787 O O . PRO A 1 96 ? 3.678 -8.522 -5.454 1.00 84.88 96 PRO A O 1
ATOM 790 N N . LEU A 1 97 ? 4.053 -7.923 -3.331 1.00 82.62 97 LEU A N 1
ATOM 791 C CA . LEU A 1 97 ? 5.344 -8.619 -3.242 1.00 82.62 97 LEU A CA 1
ATOM 792 C C . LEU A 1 97 ? 5.197 -10.140 -3.342 1.00 82.62 97 LEU A C 1
ATOM 794 O O . LEU A 1 97 ? 5.981 -10.778 -4.040 1.00 82.62 97 LEU A O 1
ATOM 798 N N . LEU A 1 98 ? 4.180 -10.719 -2.699 1.00 85.88 98 LEU A N 1
ATOM 799 C CA . LEU A 1 98 ? 3.866 -12.146 -2.815 1.00 85.88 98 LEU A CA 1
ATOM 800 C C . LEU A 1 98 ? 3.520 -12.527 -4.264 1.00 85.88 98 LEU A C 1
ATOM 802 O O . LEU A 1 98 ? 3.952 -13.568 -4.761 1.00 85.88 98 LEU A O 1
ATOM 806 N N . VAL A 1 99 ? 2.790 -11.660 -4.972 1.00 87.69 99 VAL A N 1
ATOM 807 C CA . VAL A 1 99 ? 2.488 -11.847 -6.399 1.00 87.69 99 VAL A CA 1
ATOM 808 C C . VAL A 1 99 ? 3.762 -11.799 -7.240 1.00 87.69 99 VAL A C 1
ATOM 810 O O . VAL A 1 99 ? 3.992 -12.694 -8.049 1.00 87.69 99 VAL A O 1
ATOM 813 N N . ILE A 1 100 ? 4.624 -10.801 -7.036 1.00 81.19 100 ILE A N 1
ATOM 814 C CA . ILE A 1 100 ? 5.872 -10.671 -7.802 1.00 81.19 100 ILE A CA 1
ATOM 815 C C . ILE A 1 100 ? 6.837 -11.826 -7.497 1.00 81.19 100 ILE A C 1
ATOM 817 O O . ILE A 1 100 ? 7.547 -12.290 -8.383 1.00 81.19 100 ILE A O 1
ATOM 821 N N . TYR A 1 101 ? 6.845 -12.352 -6.278 1.00 83.56 101 TYR A N 1
ATOM 822 C CA . TYR A 1 101 ? 7.609 -13.556 -5.959 1.00 83.56 101 TYR A CA 1
ATOM 823 C C . TYR A 1 101 ? 7.082 -14.799 -6.676 1.00 83.56 101 TYR A C 1
ATOM 825 O O . TYR A 1 101 ? 7.864 -15.619 -7.151 1.00 83.56 101 TYR A O 1
ATOM 833 N N . SER A 1 102 ? 5.761 -14.909 -6.808 1.00 85.69 102 SER A N 1
ATOM 834 C CA . SER A 1 102 ? 5.114 -16.030 -7.493 1.00 85.69 102 SER A CA 1
ATOM 835 C C . SER A 1 102 ? 5.266 -15.962 -9.016 1.00 85.69 102 SER A C 1
ATOM 837 O O . SER A 1 102 ? 5.433 -16.993 -9.664 1.00 85.69 102 SER A O 1
ATOM 839 N N . CYS A 1 103 ? 5.193 -14.759 -9.594 1.00 81.50 103 CYS A N 1
ATOM 840 C CA . CYS A 1 103 ? 5.042 -14.555 -11.039 1.00 81.50 103 CYS A CA 1
ATOM 841 C C . CYS A 1 103 ? 6.207 -13.805 -11.705 1.00 81.50 103 CYS A C 1
ATOM 843 O O . CYS A 1 103 ? 6.320 -13.834 -12.926 1.00 81.50 103 CYS A O 1
ATOM 845 N N . GLY A 1 104 ? 7.043 -13.098 -10.947 1.00 71.06 104 GLY A N 1
ATOM 846 C CA . GLY A 1 104 ? 8.074 -12.183 -11.453 1.00 71.06 104 GLY A CA 1
ATOM 847 C C . GLY A 1 104 ? 9.512 -12.637 -11.216 1.00 71.06 104 GLY A C 1
ATOM 848 O O . GLY A 1 104 ? 10.423 -11.838 -11.398 1.00 71.06 104 GLY A O 1
ATOM 849 N N . GLY A 1 105 ? 9.737 -13.880 -10.774 1.00 68.75 105 GLY A N 1
ATOM 850 C CA . GLY A 1 105 ? 11.088 -14.432 -10.610 1.00 68.75 105 GLY A CA 1
ATOM 851 C C . GLY A 1 105 ? 11.954 -13.722 -9.561 1.00 68.75 105 GLY A C 1
ATOM 852 O O . GLY A 1 105 ? 13.178 -13.843 -9.592 1.00 68.75 105 GLY A O 1
ATOM 853 N N . MET A 1 106 ? 11.352 -12.963 -8.636 1.00 70.12 106 MET A N 1
ATOM 854 C CA . MET A 1 106 ? 12.113 -12.302 -7.575 1.00 70.12 106 MET A CA 1
ATOM 855 C C . MET A 1 106 ? 12.763 -13.323 -6.626 1.00 70.12 106 MET A C 1
ATOM 857 O O . MET A 1 106 ? 12.150 -14.344 -6.304 1.00 70.12 106 MET A O 1
ATOM 861 N N . PRO A 1 1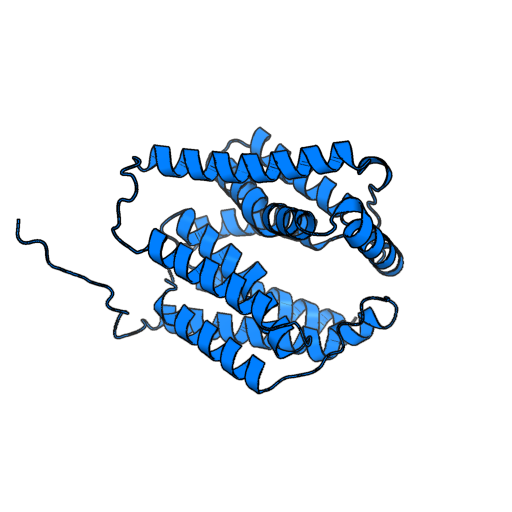07 ? 13.966 -13.035 -6.093 1.00 70.31 107 PRO A N 1
ATOM 862 C CA . PRO A 1 107 ? 14.580 -13.865 -5.066 1.00 70.31 107 PRO A CA 1
ATOM 863 C C . PRO A 1 107 ? 13.676 -13.964 -3.833 1.00 70.31 107 PRO A C 1
ATOM 865 O O . PRO A 1 107 ? 13.212 -12.948 -3.310 1.00 70.31 107 PRO A O 1
ATOM 868 N N . GLY A 1 108 ? 13.480 -15.180 -3.316 1.00 67.00 108 GLY A N 1
ATOM 869 C CA . GLY A 1 108 ? 12.599 -15.412 -2.162 1.00 67.00 108 GLY A CA 1
ATOM 870 C C . GLY A 1 108 ? 13.000 -14.650 -0.904 1.00 67.00 108 GLY A C 1
ATOM 871 O O . GLY A 1 108 ? 12.151 -14.366 -0.061 1.00 67.00 108 GLY A O 1
ATOM 872 N N . ILE A 1 109 ? 14.265 -14.235 -0.810 1.00 68.00 109 ILE A N 1
ATOM 873 C CA . ILE A 1 109 ? 14.800 -13.485 0.325 1.00 68.00 109 ILE A CA 1
ATOM 874 C C . ILE A 1 109 ? 14.000 -12.202 0.610 1.00 68.00 109 ILE A C 1
ATOM 876 O O . ILE A 1 109 ? 13.748 -11.881 1.768 1.00 68.00 109 ILE A O 1
ATOM 880 N N . PHE A 1 110 ? 13.497 -11.520 -0.425 1.00 65.25 110 PHE A N 1
ATOM 881 C CA . PHE A 1 110 ? 12.716 -10.290 -0.263 1.00 65.25 110 PHE A CA 1
ATOM 882 C C . PHE A 1 110 ? 11.338 -10.543 0.352 1.00 65.25 110 PHE A C 1
ATOM 884 O O . PHE A 1 110 ? 10.881 -9.769 1.198 1.00 65.25 110 PHE A O 1
ATOM 891 N N . VAL A 1 111 ? 10.690 -11.651 -0.013 1.00 67.19 111 VAL A N 1
ATOM 892 C CA . VAL A 1 111 ? 9.418 -12.059 0.594 1.00 67.19 111 VAL A CA 1
ATOM 893 C C . VAL A 1 111 ? 9.620 -12.503 2.028 1.00 67.19 111 VAL A C 1
ATOM 895 O O . VAL A 1 111 ? 8.858 -12.080 2.895 1.00 67.19 111 VAL A O 1
ATOM 898 N N . PHE A 1 112 ? 10.673 -13.271 2.310 1.00 67.81 112 PHE A N 1
ATOM 899 C CA . PHE A 1 112 ? 10.977 -13.684 3.677 1.00 67.81 112 PHE A CA 1
ATOM 900 C C . PHE A 1 112 ? 11.292 -12.490 4.585 1.00 67.81 112 PHE A C 1
ATOM 902 O O . PHE A 1 112 ? 10.801 -12.461 5.712 1.00 67.81 112 PHE A O 1
ATOM 909 N N . TYR A 1 113 ? 12.009 -11.462 4.115 1.00 67.12 113 TYR A N 1
ATOM 910 C CA . TYR A 1 113 ? 12.229 -10.236 4.896 1.00 67.12 113 TYR A CA 1
ATOM 911 C C . TYR A 1 113 ? 10.941 -9.453 5.152 1.00 67.12 113 TYR A C 1
ATOM 913 O O . TYR A 1 113 ? 10.692 -9.001 6.267 1.00 67.12 113 TYR A O 1
ATOM 921 N N . SER A 1 114 ? 10.085 -9.333 4.143 1.00 65.12 114 SER A N 1
ATOM 922 C CA . SER A 1 114 ? 8.828 -8.590 4.265 1.00 65.12 114 SER A CA 1
ATOM 923 C C . SER A 1 114 ? 7.831 -9.310 5.180 1.00 65.12 114 SER A C 1
ATOM 925 O O . SER A 1 114 ? 7.159 -8.691 6.007 1.00 65.12 114 SER A O 1
ATOM 927 N N . ALA A 1 115 ? 7.770 -10.636 5.073 1.00 66.62 115 ALA A N 1
ATOM 928 C CA . ALA A 1 115 ? 6.888 -11.465 5.874 1.00 66.62 115 ALA A CA 1
ATOM 929 C C . ALA A 1 115 ? 7.391 -11.656 7.314 1.00 66.62 115 ALA A C 1
ATOM 931 O O . ALA A 1 115 ? 6.586 -11.649 8.244 1.00 66.62 115 ALA A O 1
ATOM 932 N N . SER A 1 116 ? 8.707 -11.747 7.528 1.00 64.88 116 SER A N 1
ATOM 933 C CA . SER A 1 116 ? 9.291 -11.730 8.877 1.00 64.88 116 SER A CA 1
ATOM 934 C C . SER A 1 116 ? 9.100 -10.372 9.552 1.00 64.88 116 SER A C 1
ATOM 936 O O . SER A 1 116 ? 8.682 -10.338 10.705 1.00 64.88 116 SER A O 1
ATOM 938 N N . ALA A 1 117 ? 9.275 -9.254 8.837 1.00 66.44 117 ALA A N 1
ATOM 939 C CA . ALA A 1 117 ? 8.972 -7.922 9.365 1.00 66.44 117 ALA A CA 1
ATOM 940 C C . ALA A 1 117 ? 7.498 -7.790 9.784 1.00 66.44 117 ALA A C 1
ATOM 942 O O . ALA A 1 117 ? 7.203 -7.256 10.851 1.00 66.44 117 ALA A O 1
ATOM 943 N N . LEU A 1 118 ? 6.569 -8.337 8.995 1.00 66.88 118 LEU A N 1
ATOM 944 C CA . LEU A 1 118 ? 5.156 -8.428 9.365 1.00 66.88 118 LEU A CA 1
ATOM 945 C C . LEU A 1 118 ? 4.903 -9.309 10.585 1.00 66.88 118 LEU A C 1
ATOM 947 O O . LEU A 1 118 ? 4.112 -8.933 11.442 1.00 66.88 118 LEU A O 1
ATOM 951 N N . MET A 1 119 ? 5.518 -10.491 10.657 1.00 65.75 119 MET A N 1
ATOM 952 C CA . MET A 1 119 ? 5.362 -11.386 11.804 1.00 65.75 119 MET A CA 1
ATOM 953 C C . MET A 1 119 ? 5.884 -10.731 13.080 1.00 65.75 119 MET A C 1
ATOM 955 O O . MET A 1 119 ? 5.225 -10.813 14.108 1.00 65.75 119 MET A O 1
ATOM 959 N N . VAL A 1 120 ? 7.003 -10.012 12.998 1.00 65.56 120 VAL A N 1
ATOM 960 C CA . VAL A 1 120 ? 7.567 -9.225 14.099 1.00 65.56 120 VAL A CA 1
ATOM 961 C C . VAL A 1 120 ? 6.643 -8.060 14.474 1.00 65.56 120 VAL A C 1
ATOM 963 O O . VAL A 1 120 ? 6.342 -7.871 15.650 1.00 65.56 120 VAL A O 1
ATOM 966 N N . LEU A 1 121 ? 6.118 -7.312 13.499 1.00 65.44 121 LEU A N 1
ATOM 967 C CA . LEU A 1 121 ? 5.158 -6.230 13.752 1.00 65.44 121 LEU A CA 1
ATOM 968 C C . LEU A 1 121 ? 3.865 -6.747 14.387 1.00 65.44 121 LEU A C 1
ATOM 970 O O . LEU A 1 121 ? 3.385 -6.162 15.351 1.00 65.44 121 LEU A O 1
ATOM 974 N N . ASN A 1 122 ? 3.323 -7.860 13.898 1.00 63.28 122 ASN A N 1
ATOM 975 C CA . ASN A 1 122 ? 2.148 -8.501 14.480 1.00 63.28 122 ASN A CA 1
ATOM 976 C C . ASN A 1 122 ? 2.439 -9.052 15.871 1.00 63.28 122 ASN A C 1
ATOM 978 O O . ASN A 1 122 ? 1.626 -8.875 16.775 1.00 63.28 122 ASN A O 1
ATOM 982 N N . PHE A 1 123 ? 3.606 -9.666 16.068 1.00 63.06 123 PHE A N 1
ATOM 983 C CA . PHE A 1 123 ? 4.059 -10.077 17.387 1.00 63.06 123 PHE A CA 1
ATOM 984 C C . PHE A 1 123 ? 4.041 -8.879 18.337 1.00 63.06 123 PHE A C 1
ATOM 986 O O . PHE A 1 123 ? 3.473 -8.988 19.411 1.00 63.06 123 PHE A O 1
ATOM 993 N N . PHE A 1 124 ? 4.541 -7.706 17.949 1.00 60.22 124 PHE A N 1
ATOM 994 C CA . PHE A 1 124 ? 4.516 -6.526 18.822 1.00 60.22 124 PHE A CA 1
ATOM 995 C C . PHE A 1 124 ? 3.145 -5.859 18.970 1.00 60.22 124 PHE A C 1
ATOM 997 O O . PHE A 1 124 ? 2.843 -5.337 20.038 1.00 60.22 124 PHE A O 1
ATOM 1004 N N . VAL A 1 125 ? 2.299 -5.874 17.939 1.00 58.72 125 VAL A N 1
ATOM 1005 C CA . VAL A 1 125 ? 0.947 -5.293 18.009 1.00 58.72 125 VAL A CA 1
ATOM 1006 C C . VAL A 1 125 ? 0.009 -6.150 18.865 1.00 58.72 125 VAL A C 1
ATOM 1008 O O . VAL A 1 125 ? -0.873 -5.603 19.527 1.00 58.72 125 VAL A O 1
ATOM 1011 N N . TYR A 1 126 ? 0.194 -7.474 18.870 1.00 57.12 126 TYR A N 1
ATOM 1012 C CA . TYR A 1 126 ? -0.710 -8.412 19.541 1.00 57.12 126 TYR A CA 1
ATOM 1013 C C . TYR A 1 126 ? -0.135 -9.072 20.793 1.00 57.12 126 TYR A C 1
ATOM 1015 O O . TYR A 1 126 ? -0.909 -9.549 21.628 1.00 57.12 126 TYR A O 1
ATOM 1023 N N . SER A 1 127 ? 1.186 -9.101 20.974 1.00 54.78 127 SER A N 1
ATOM 1024 C CA . SER A 1 127 ? 1.754 -9.524 22.250 1.00 54.78 127 SER A CA 1
ATOM 1025 C C . SER A 1 127 ? 1.500 -8.453 23.308 1.00 54.78 127 SER A C 1
ATOM 1027 O O . SER A 1 127 ? 1.630 -7.254 23.077 1.00 54.78 127 SER A O 1
ATOM 1029 N N . ARG A 1 128 ? 1.174 -8.894 24.525 1.00 51.75 128 ARG A N 1
ATOM 1030 C CA . ARG A 1 128 ? 1.134 -8.020 25.706 1.00 51.75 128 ARG A CA 1
ATOM 1031 C C . ARG A 1 128 ? 2.538 -7.695 26.232 1.00 51.75 128 ARG A C 1
ATOM 1033 O O . ARG A 1 128 ? 2.664 -7.287 27.386 1.00 51.75 128 ARG A O 1
ATOM 1040 N N . PHE A 1 129 ? 3.591 -7.904 25.434 1.00 45.84 129 PHE A N 1
ATOM 1041 C CA . PHE A 1 129 ? 4.937 -7.504 25.818 1.00 45.84 129 PHE A CA 1
ATOM 1042 C C . PHE A 1 129 ? 4.998 -5.979 25.831 1.00 45.84 129 PHE A C 1
ATOM 1044 O O . PHE A 1 129 ? 5.192 -5.315 24.815 1.00 45.84 129 PHE A O 1
ATOM 1051 N N . SER A 1 130 ? 4.829 -5.425 27.028 1.00 43.12 130 SER A N 1
ATOM 1052 C CA . SER A 1 130 ? 5.235 -4.068 27.356 1.00 43.12 130 SER A CA 1
ATOM 1053 C C . SER A 1 130 ? 6.760 -4.006 27.283 1.00 43.12 130 SER A C 1
ATOM 1055 O O . SER A 1 130 ? 7.447 -4.118 28.293 1.00 43.12 130 SER A O 1
ATOM 1057 N N . LEU A 1 131 ? 7.316 -3.908 26.074 1.00 49.22 131 LEU A N 1
ATOM 1058 C CA . LEU A 1 131 ? 8.755 -3.682 25.928 1.00 49.22 131 LEU A CA 1
ATOM 1059 C C . LEU A 1 131 ? 9.136 -2.262 26.345 1.00 49.22 131 LEU A C 1
ATOM 1061 O O . LEU A 1 131 ? 10.253 -2.053 26.793 1.00 49.22 131 LEU A O 1
ATOM 1065 N N . VAL A 1 132 ? 8.177 -1.333 26.327 1.00 52.69 132 VAL A N 1
ATOM 1066 C CA . VAL A 1 132 ? 8.171 -0.103 27.124 1.00 52.69 132 VAL A CA 1
ATOM 1067 C C . VAL A 1 132 ? 6.705 0.292 27.331 1.00 52.69 132 VAL A C 1
ATOM 1069 O O . VAL A 1 132 ? 5.939 0.373 26.368 1.00 52.69 132 VAL A O 1
ATOM 1072 N N . CYS A 1 133 ? 6.301 0.552 28.575 1.00 48.06 133 CYS A N 1
ATOM 1073 C CA . CYS A 1 133 ? 4.946 0.983 28.937 1.00 48.06 133 CYS A CA 1
ATOM 1074 C C . CYS A 1 133 ? 4.707 2.446 28.508 1.00 48.06 133 CYS A C 1
ATOM 1076 O O . CYS A 1 133 ? 4.570 3.347 29.333 1.00 48.06 133 CYS A O 1
ATOM 1078 N N . PHE A 1 134 ? 4.691 2.717 27.204 1.00 49.97 134 PHE A N 1
ATOM 1079 C CA . PHE A 1 134 ? 4.281 4.021 26.703 1.00 49.97 134 P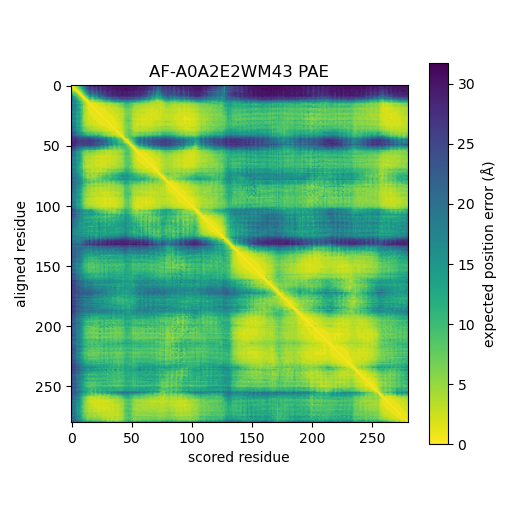HE A CA 1
ATOM 1080 C C . PHE A 1 134 ? 2.771 4.171 26.874 1.00 49.97 134 PHE A C 1
ATOM 1082 O O . PHE A 1 134 ? 1.995 3.310 26.454 1.00 49.97 134 PHE A O 1
ATOM 1089 N N . LYS A 1 135 ? 2.339 5.293 27.457 1.00 62.03 135 LYS A N 1
ATOM 1090 C CA . LYS A 1 135 ? 0.914 5.653 27.483 1.00 62.03 135 LYS A CA 1
ATOM 1091 C C . LYS A 1 135 ? 0.386 5.717 26.035 1.00 62.03 135 LYS A C 1
ATOM 1093 O O . LYS A 1 135 ? 1.149 6.093 25.145 1.00 62.03 135 LYS A O 1
ATOM 1098 N N . PRO A 1 136 ? -0.905 5.447 25.761 1.00 63.78 136 PRO A N 1
ATOM 1099 C CA . PRO A 1 136 ? -1.459 5.469 24.398 1.00 63.78 136 PRO A CA 1
ATOM 1100 C C . PRO A 1 136 ? -1.141 6.756 23.612 1.00 63.78 136 PRO A C 1
ATOM 1102 O O . P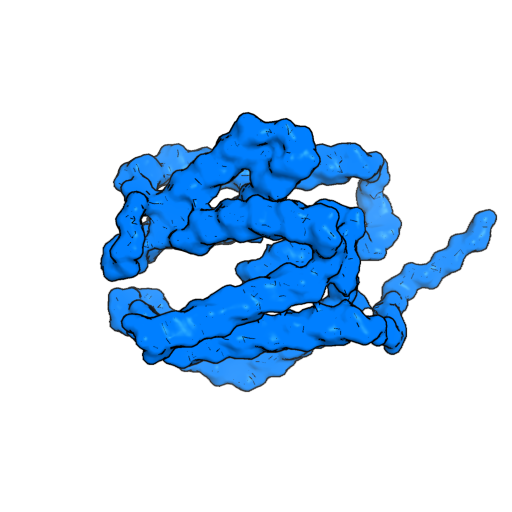RO A 1 136 ? -0.855 6.713 22.418 1.00 63.78 136 PRO A O 1
ATOM 1105 N N . ALA A 1 137 ? -1.108 7.905 24.295 1.00 65.00 137 ALA A N 1
ATOM 1106 C CA . ALA A 1 137 ? -0.703 9.185 23.710 1.00 65.00 137 ALA A CA 1
ATOM 1107 C C . ALA A 1 137 ? 0.783 9.227 23.294 1.00 65.00 137 ALA A C 1
ATOM 1109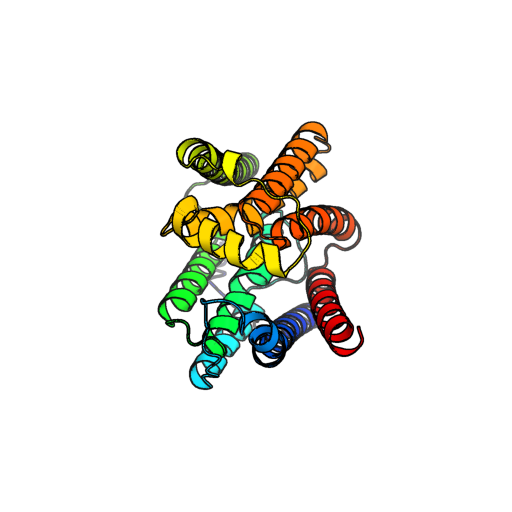 O O . ALA A 1 137 ? 1.119 9.806 22.264 1.00 65.00 137 ALA A O 1
ATOM 1110 N N . GLN A 1 138 ? 1.672 8.587 24.059 1.00 66.19 138 GLN A N 1
ATOM 1111 C CA . GLN A 1 138 ? 3.092 8.460 23.722 1.00 66.19 138 GLN A CA 1
ATOM 1112 C C . GLN A 1 138 ? 3.308 7.486 22.560 1.00 66.19 138 GLN A C 1
ATOM 1114 O O . GLN A 1 138 ? 4.116 7.774 21.688 1.00 66.19 138 GLN A O 1
ATOM 1119 N N . GLN A 1 139 ? 2.550 6.387 22.480 1.00 66.31 139 GLN A N 1
ATOM 1120 C CA . GLN A 1 139 ? 2.611 5.467 21.334 1.00 66.31 139 GLN A CA 1
ATOM 1121 C C . GLN A 1 139 ? 2.212 6.164 20.025 1.00 66.31 139 GLN A C 1
ATOM 1123 O O . GLN A 1 139 ? 2.885 6.019 19.006 1.00 66.31 139 GLN A O 1
ATOM 1128 N N . GLN A 1 140 ? 1.152 6.977 20.065 1.00 68.69 140 GLN A N 1
ATOM 1129 C CA . GLN A 1 140 ? 0.755 7.813 18.931 1.00 68.69 140 GLN A CA 1
ATOM 1130 C C . GLN A 1 140 ? 1.841 8.831 18.573 1.00 68.69 140 GLN A C 1
ATOM 1132 O O . GLN A 1 140 ? 2.156 8.992 17.397 1.00 68.69 140 GLN A O 1
ATOM 1137 N N . ALA A 1 141 ? 2.448 9.486 19.567 1.00 73.69 141 ALA A N 1
ATOM 1138 C CA . ALA A 1 141 ? 3.537 10.431 19.336 1.00 73.69 141 ALA A CA 1
ATOM 1139 C C . ALA A 1 141 ? 4.758 9.762 18.686 1.00 73.69 141 ALA A C 1
ATOM 1141 O O . ALA A 1 141 ? 5.309 10.307 17.736 1.00 73.69 141 ALA A O 1
ATOM 1142 N N . VAL A 1 142 ? 5.144 8.566 19.138 1.00 74.25 142 VAL A N 1
ATOM 1143 C CA . VAL A 1 142 ? 6.250 7.792 18.552 1.00 74.25 142 VAL A CA 1
ATOM 1144 C C . VAL A 1 142 ? 5.940 7.391 17.110 1.00 74.25 142 VAL A C 1
ATOM 1146 O O . VAL A 1 142 ? 6.775 7.603 16.236 1.00 74.25 142 VAL A O 1
ATOM 1149 N N . ALA A 1 143 ? 4.735 6.889 16.826 1.00 75.00 143 ALA A N 1
ATOM 1150 C CA . ALA A 1 143 ? 4.332 6.544 15.460 1.00 75.00 143 ALA A CA 1
ATOM 1151 C C . ALA A 1 143 ? 4.360 7.763 14.520 1.00 75.00 143 ALA A C 1
ATOM 1153 O O . ALA A 1 143 ? 4.839 7.666 13.389 1.00 75.00 143 ALA A O 1
ATOM 1154 N N . LEU A 1 144 ? 3.895 8.923 14.999 1.00 82.56 144 LEU A N 1
ATOM 1155 C CA . LEU A 1 144 ? 3.962 10.180 14.253 1.00 82.56 144 LEU A CA 1
ATOM 1156 C C . LEU A 1 144 ? 5.401 10.635 14.033 1.00 82.56 144 LEU A C 1
ATOM 1158 O O . LEU A 1 144 ? 5.727 11.029 12.919 1.00 82.56 144 LEU A O 1
ATOM 1162 N N . MET A 1 145 ? 6.257 10.555 15.055 1.00 83.62 145 MET A N 1
ATOM 1163 C CA . MET A 1 145 ? 7.674 10.905 14.943 1.00 83.62 145 MET A CA 1
ATOM 1164 C C . MET A 1 145 ? 8.394 10.012 13.936 1.00 83.62 145 MET A C 1
ATOM 1166 O O . MET A 1 145 ? 9.120 10.529 13.098 1.00 83.62 145 MET A O 1
ATOM 1170 N N . LEU A 1 146 ? 8.151 8.699 13.954 1.00 83.62 146 LEU A N 1
ATOM 1171 C CA . LEU A 1 146 ? 8.737 7.770 12.985 1.00 83.62 146 LEU A CA 1
ATOM 1172 C C . LEU A 1 146 ? 8.251 8.054 11.560 1.00 83.62 146 LEU A C 1
ATOM 1174 O O . LEU A 1 146 ? 9.065 8.145 10.644 1.00 83.62 146 LEU A O 1
ATOM 1178 N N . CYS A 1 147 ? 6.944 8.254 11.362 1.00 85.06 147 CYS A N 1
ATOM 1179 C CA . CYS A 1 147 ? 6.413 8.597 10.040 1.00 85.06 147 CYS A CA 1
ATOM 1180 C C . CYS A 1 147 ? 6.956 9.945 9.549 1.00 85.06 147 CYS A C 1
ATOM 1182 O O . CYS A 1 147 ? 7.328 10.066 8.385 1.00 85.06 147 CYS A O 1
ATOM 1184 N N . ALA A 1 148 ? 7.038 10.945 10.430 1.00 86.81 148 ALA A N 1
ATOM 1185 C CA . ALA A 1 148 ? 7.609 12.247 10.111 1.00 86.81 148 ALA A CA 1
ATOM 1186 C C . ALA A 1 148 ? 9.103 12.142 9.785 1.00 86.81 148 ALA A C 1
ATOM 1188 O O . ALA A 1 148 ? 9.544 12.761 8.824 1.00 86.81 148 ALA A O 1
ATOM 1189 N N . ALA A 1 149 ? 9.863 11.325 10.518 1.00 88.44 149 ALA A N 1
ATOM 1190 C CA . ALA A 1 149 ? 11.272 11.072 10.237 1.00 88.44 149 ALA A CA 1
ATOM 1191 C C . ALA A 1 149 ? 11.457 10.465 8.842 1.00 88.44 149 ALA A C 1
ATOM 1193 O O . ALA A 1 149 ? 12.270 10.971 8.079 1.00 88.44 149 ALA A O 1
ATOM 1194 N N . VAL A 1 150 ? 10.647 9.469 8.461 1.00 87.25 150 VAL A N 1
ATOM 1195 C CA . VAL A 1 150 ? 10.674 8.894 7.103 1.00 87.25 150 VAL A CA 1
ATOM 1196 C C . VAL A 1 150 ? 10.376 9.957 6.041 1.00 87.25 150 VAL A C 1
ATOM 1198 O O . VAL A 1 150 ? 11.110 10.054 5.058 1.00 87.25 150 VAL A O 1
ATOM 1201 N N . VAL A 1 151 ? 9.344 10.787 6.239 1.00 87.94 151 VAL A N 1
ATOM 1202 C CA . VAL A 1 151 ? 9.019 11.881 5.304 1.00 87.94 151 VAL A CA 1
ATOM 1203 C C . VAL A 1 151 ? 10.173 12.880 5.200 1.00 87.94 151 VAL A C 1
ATOM 1205 O O . VAL A 1 151 ? 10.556 13.255 4.095 1.00 87.94 151 VAL A O 1
ATOM 1208 N N . LEU A 1 152 ? 10.757 13.285 6.328 1.00 89.69 152 LEU A N 1
ATOM 1209 C CA . LEU A 1 152 ? 11.877 14.224 6.368 1.00 89.69 152 LEU A CA 1
ATOM 1210 C C . LEU A 1 152 ? 13.130 13.648 5.708 1.00 89.69 152 LEU A C 1
ATOM 1212 O O . LEU A 1 152 ? 13.780 14.356 4.947 1.00 89.69 152 LEU A O 1
ATOM 1216 N N . SER A 1 153 ? 13.452 12.373 5.935 1.00 87.56 153 SER A N 1
ATOM 1217 C CA . SER A 1 153 ? 14.570 11.703 5.265 1.00 87.56 153 SER A CA 1
ATOM 1218 C C . SER A 1 153 ? 14.385 11.696 3.750 1.00 87.56 153 SER A C 1
ATOM 1220 O O . SER A 1 153 ? 15.320 11.997 3.015 1.00 87.56 153 SER A O 1
ATOM 1222 N N . VAL A 1 154 ? 13.172 11.408 3.274 1.00 86.19 154 VAL A N 1
ATOM 1223 C CA . VAL A 1 154 ? 12.855 11.398 1.841 1.00 86.19 154 VAL A CA 1
ATOM 1224 C C . VAL A 1 154 ? 12.895 12.809 1.236 1.00 86.19 154 VAL A C 1
ATOM 1226 O O . VAL A 1 154 ? 13.444 12.985 0.149 1.00 86.19 154 VAL A O 1
ATOM 1229 N N . LEU A 1 155 ? 12.414 13.830 1.953 1.00 86.69 155 LEU A N 1
ATOM 1230 C CA . LEU A 1 155 ? 12.560 15.237 1.554 1.00 86.69 155 LEU A CA 1
ATOM 1231 C C . LEU A 1 155 ? 14.028 15.676 1.496 1.00 86.69 155 LEU A C 1
ATOM 1233 O O . LEU A 1 155 ? 14.437 16.340 0.549 1.00 86.69 155 LEU A O 1
ATOM 1237 N N . LEU A 1 156 ? 14.838 15.293 2.480 1.00 86.81 156 LEU A N 1
ATOM 1238 C CA . LEU A 1 156 ? 16.257 15.637 2.525 1.00 86.81 156 LEU A CA 1
ATOM 1239 C C . LEU A 1 156 ? 17.015 14.998 1.355 1.00 86.81 156 LEU A C 1
ATOM 1241 O O . LEU A 1 156 ? 17.807 15.665 0.695 1.00 86.81 156 LEU A O 1
ATOM 1245 N N . LEU A 1 157 ? 16.717 13.736 1.036 1.00 82.69 157 LEU A N 1
ATOM 1246 C CA . LEU A 1 157 ? 17.271 13.057 -0.138 1.00 82.69 157 LEU A CA 1
ATOM 1247 C C . LEU A 1 157 ? 16.875 13.736 -1.445 1.00 82.69 157 LEU A C 1
ATOM 1249 O O . LEU A 1 157 ? 17.704 13.842 -2.346 1.00 82.69 157 LEU A O 1
ATOM 1253 N N . PHE A 1 158 ? 15.635 14.218 -1.535 1.00 79.88 158 PHE A N 1
ATOM 1254 C CA . PHE A 1 158 ? 15.178 15.001 -2.675 1.00 79.88 158 PHE A CA 1
ATOM 1255 C C . PHE A 1 158 ? 16.045 16.250 -2.892 1.00 79.88 158 PHE A C 1
ATOM 1257 O O . PHE A 1 158 ? 16.464 16.501 -4.021 1.00 79.88 158 PHE A O 1
ATOM 1264 N N . PHE A 1 159 ? 16.365 16.995 -1.830 1.00 82.50 159 PHE A N 1
ATOM 1265 C CA . PHE A 1 159 ? 17.228 18.173 -1.941 1.00 82.50 159 PHE A CA 1
ATOM 1266 C C . PHE A 1 159 ? 18.679 17.812 -2.279 1.00 82.50 159 PHE A C 1
ATOM 1268 O O . PHE A 1 159 ? 19.276 18.455 -3.137 1.00 82.50 159 PHE A O 1
ATOM 1275 N N . LEU A 1 160 ? 19.240 16.774 -1.651 1.00 84.38 160 LEU A N 1
ATOM 1276 C CA . LEU A 1 160 ? 20.635 16.375 -1.875 1.00 84.38 160 LEU A CA 1
ATOM 1277 C C . LEU A 1 160 ? 20.903 15.821 -3.279 1.00 84.38 160 LEU A C 1
ATOM 1279 O O . LEU A 1 160 ? 22.029 15.911 -3.759 1.00 84.38 160 LEU A O 1
ATOM 1283 N N . LYS A 1 161 ? 19.898 15.220 -3.922 1.00 80.69 161 LYS A N 1
ATOM 1284 C CA . LYS A 1 161 ? 20.037 14.569 -5.234 1.00 80.69 161 LYS A CA 1
ATOM 1285 C C . LYS A 1 161 ? 19.460 15.376 -6.395 1.00 80.69 161 LYS A C 1
ATOM 1287 O O . LYS A 1 161 ? 19.133 14.793 -7.423 1.00 80.69 161 LYS A O 1
ATOM 1292 N N . ASP A 1 162 ? 19.311 16.688 -6.223 1.00 76.50 162 ASP A N 1
ATOM 1293 C CA . ASP A 1 162 ? 18.792 17.582 -7.266 1.00 76.50 162 ASP A CA 1
ATOM 1294 C C . ASP A 1 162 ? 17.432 17.101 -7.824 1.00 76.50 162 ASP A C 1
ATOM 1296 O O . ASP A 1 162 ? 17.157 17.092 -9.022 1.00 76.50 162 ASP A O 1
ATOM 1300 N N . GLY A 1 163 ? 16.534 16.639 -6.946 1.00 69.44 163 GLY A N 1
ATOM 1301 C CA . GLY A 1 163 ? 15.249 16.097 -7.390 1.00 69.44 163 GLY A CA 1
ATOM 1302 C C . GLY A 1 163 ? 14.357 17.134 -8.087 1.00 69.44 163 GLY A C 1
ATOM 1303 O O . GLY A 1 163 ? 13.436 16.761 -8.816 1.00 69.44 163 GLY A O 1
ATOM 1304 N N . TYR A 1 164 ? 14.615 18.432 -7.885 1.00 74.50 164 TYR A N 1
ATOM 1305 C CA . TYR A 1 164 ? 13.844 19.529 -8.475 1.00 74.50 164 TYR A CA 1
ATOM 1306 C C . TYR A 1 164 ? 14.007 19.604 -10.000 1.00 74.50 164 TYR A C 1
ATOM 1308 O O . TYR A 1 164 ? 13.034 19.897 -10.695 1.00 74.50 164 TYR A O 1
ATOM 1316 N N . SER A 1 165 ? 15.180 19.255 -10.538 1.00 73.25 165 SER A N 1
ATOM 1317 C CA . SER A 1 165 ? 15.422 19.184 -11.988 1.00 73.25 165 SER A CA 1
ATOM 1318 C C . SER A 1 165 ? 14.644 18.055 -12.688 1.00 73.25 165 SER A C 1
ATOM 1320 O O . SER A 1 165 ? 14.492 18.050 -13.913 1.00 73.25 165 SER A O 1
ATOM 1322 N N . HIS A 1 166 ? 14.084 17.118 -11.915 1.00 69.38 166 HIS A N 1
ATOM 1323 C CA . HIS A 1 166 ? 13.411 15.917 -12.410 1.00 69.38 166 HIS A CA 1
ATOM 1324 C C . HIS A 1 166 ? 11.882 15.939 -12.269 1.00 69.38 166 HIS A C 1
ATOM 1326 O O . HIS A 1 166 ? 11.217 14.965 -12.634 1.00 69.38 166 HIS A O 1
ATOM 1332 N N . VAL A 1 167 ? 11.298 17.044 -11.794 1.00 71.44 167 VAL A N 1
ATOM 1333 C CA . VAL A 1 167 ? 9.842 17.186 -11.647 1.00 71.44 167 VAL A CA 1
ATOM 1334 C C . VAL A 1 167 ? 9.148 17.058 -13.007 1.00 71.44 167 VAL A C 1
ATOM 1336 O O . VAL A 1 167 ? 9.429 17.796 -13.952 1.00 71.44 167 VAL A O 1
ATOM 1339 N N . ASN A 1 168 ? 8.203 16.121 -13.117 1.00 71.19 168 ASN A N 1
ATOM 1340 C CA . ASN A 1 168 ? 7.446 15.897 -14.342 1.00 71.19 168 ASN A CA 1
ATOM 1341 C C . ASN A 1 168 ? 5.958 15.648 -14.066 1.00 71.19 168 ASN A C 1
ATOM 1343 O O . ASN A 1 168 ? 5.577 14.601 -13.555 1.00 71.19 168 ASN A O 1
ATOM 1347 N N . PHE A 1 169 ? 5.104 16.563 -14.522 1.00 69.06 169 PHE A N 1
ATOM 1348 C CA . PHE A 1 169 ? 3.644 16.428 -14.431 1.00 69.06 169 PHE A CA 1
ATOM 1349 C C . PHE A 1 169 ? 3.009 15.738 -15.656 1.00 69.06 169 PHE A C 1
ATOM 1351 O O . PHE A 1 169 ? 1.791 15.755 -15.828 1.00 69.06 169 PHE A O 1
ATOM 1358 N N . SER A 1 170 ? 3.800 15.143 -16.558 1.00 66.25 170 SER A N 1
ATOM 1359 C CA . SER A 1 170 ? 3.248 14.508 -17.759 1.00 66.25 170 SER A CA 1
ATOM 1360 C C . SER A 1 170 ? 2.510 13.205 -17.445 1.00 66.25 170 SER A C 1
ATOM 1362 O O . SER A 1 170 ? 3.085 12.254 -16.926 1.00 66.25 170 SER A O 1
ATOM 1364 N N . PHE A 1 171 ? 1.253 13.107 -17.882 1.00 62.00 171 PHE A N 1
ATOM 1365 C CA . PHE A 1 171 ? 0.443 11.891 -17.764 1.00 62.00 171 PHE A CA 1
ATOM 1366 C C . PHE A 1 171 ? 0.639 10.893 -18.924 1.00 62.00 171 PHE A C 1
ATOM 1368 O O . PHE A 1 171 ? -0.015 9.849 -18.943 1.00 62.00 171 PHE A O 1
ATOM 1375 N N . ARG A 1 172 ? 1.541 11.143 -19.885 1.00 62.38 172 ARG A N 1
ATOM 1376 C CA . ARG A 1 172 ? 1.759 10.243 -21.037 1.00 62.38 172 ARG A CA 1
ATOM 1377 C C . ARG A 1 172 ? 2.667 9.064 -20.674 1.00 62.38 172 ARG A C 1
ATOM 1379 O O . ARG A 1 172 ? 3.839 9.272 -20.370 1.00 62.38 172 ARG A O 1
ATOM 1386 N N . ILE A 1 173 ? 2.143 7.836 -20.754 1.00 58.19 173 ILE A N 1
ATOM 1387 C CA . ILE A 1 173 ? 2.802 6.582 -20.319 1.00 58.19 173 ILE A CA 1
ATOM 1388 C C . ILE A 1 173 ? 4.206 6.411 -20.929 1.00 58.19 173 ILE A C 1
ATOM 1390 O O . ILE A 1 173 ? 5.166 6.178 -20.196 1.00 58.19 173 ILE A O 1
ATOM 1394 N N . ASN A 1 174 ? 4.356 6.660 -22.231 1.00 59.22 174 ASN A N 1
ATOM 1395 C CA . ASN A 1 174 ? 5.627 6.498 -22.954 1.00 59.22 174 ASN A CA 1
ATOM 1396 C C . ASN A 1 174 ? 6.729 7.468 -22.489 1.00 59.22 174 ASN A C 1
ATOM 1398 O O . ASN A 1 174 ? 7.907 7.225 -22.721 1.00 59.22 174 ASN A O 1
ATOM 1402 N N . LYS A 1 175 ? 6.361 8.569 -21.818 1.00 61.56 175 LYS A N 1
ATOM 1403 C CA . LYS A 1 175 ? 7.308 9.542 -21.248 1.00 61.56 175 LYS A CA 1
ATOM 1404 C C . LYS A 1 175 ? 7.596 9.297 -19.761 1.00 61.56 175 LYS A C 1
ATOM 1406 O O . LYS A 1 175 ? 8.513 9.914 -19.225 1.00 61.56 175 LYS A O 1
ATOM 1411 N N . LEU A 1 176 ? 6.821 8.434 -19.098 1.00 61.44 176 LEU A N 1
ATOM 1412 C CA . LEU A 1 176 ? 6.925 8.154 -17.662 1.00 61.44 176 LEU A CA 1
ATOM 1413 C C . LEU A 1 176 ? 7.908 7.025 -17.364 1.00 61.44 176 LEU A C 1
ATOM 1415 O O . LEU A 1 176 ? 8.744 7.190 -16.487 1.00 61.44 176 LEU A O 1
ATOM 1419 N N . TYR A 1 177 ? 7.860 5.911 -18.099 1.00 62.44 177 TYR A N 1
ATOM 1420 C CA . TYR A 1 177 ? 8.722 4.753 -17.821 1.00 62.44 177 TYR A CA 1
ATOM 1421 C C . TYR A 1 177 ? 10.232 5.031 -17.954 1.00 62.44 177 TYR A C 1
ATOM 1423 O O . TYR A 1 177 ? 10.968 4.627 -17.055 1.00 62.44 177 TYR A O 1
ATOM 1431 N N . PRO A 1 178 ? 10.723 5.759 -18.979 1.00 64.19 178 PRO A N 1
ATOM 1432 C CA . PRO A 1 178 ? 12.145 6.103 -19.070 1.00 64.19 178 PRO A CA 1
ATOM 1433 C C . PRO A 1 178 ? 12.605 7.041 -17.945 1.00 64.19 178 PRO A C 1
ATOM 1435 O O . PRO A 1 178 ? 13.717 6.922 -17.439 1.00 64.19 178 PRO A O 1
ATOM 1438 N N . LYS A 1 179 ? 11.736 7.965 -17.516 1.00 66.81 179 LYS A N 1
ATOM 1439 C CA . LYS A 1 179 ? 12.026 8.877 -16.401 1.00 66.81 179 LYS A CA 1
ATOM 1440 C C . LYS A 1 179 ? 11.945 8.182 -15.046 1.00 66.81 179 LYS A C 1
ATOM 1442 O O . LYS A 1 179 ? 12.752 8.484 -14.179 1.00 66.81 179 LYS A O 1
ATOM 1447 N N . ARG A 1 180 ? 11.029 7.226 -14.887 1.00 68.69 180 ARG A N 1
ATOM 1448 C CA . ARG A 1 180 ? 10.943 6.356 -13.712 1.00 68.69 180 ARG A CA 1
ATOM 1449 C C . ARG A 1 180 ? 12.199 5.503 -13.576 1.00 68.69 180 ARG A C 1
ATOM 1451 O O . ARG A 1 180 ? 12.798 5.499 -12.518 1.00 68.69 180 ARG A O 1
ATOM 1458 N N . ALA A 1 181 ? 12.643 4.873 -14.662 1.00 65.94 181 ALA A N 1
ATOM 1459 C CA . ALA A 1 181 ? 13.907 4.140 -14.713 1.00 65.94 181 ALA A CA 1
ATOM 1460 C C . ALA A 1 181 ? 15.097 4.993 -14.244 1.00 65.94 181 ALA A C 1
ATOM 1462 O O . ALA A 1 181 ? 15.915 4.563 -13.435 1.00 65.94 181 ALA A O 1
ATOM 1463 N N . TYR A 1 182 ? 15.169 6.233 -14.731 1.00 68.56 182 TYR A N 1
ATOM 1464 C CA . TYR A 1 182 ? 16.196 7.178 -14.313 1.00 68.56 182 TYR A CA 1
ATOM 1465 C C . TYR A 1 182 ? 16.065 7.552 -12.826 1.00 68.56 182 TYR A C 1
ATOM 1467 O O . TYR A 1 182 ? 17.043 7.494 -12.084 1.00 68.56 182 TYR A O 1
ATOM 1475 N N . ALA A 1 183 ? 14.858 7.886 -12.364 1.00 68.12 183 ALA A N 1
ATOM 1476 C CA . ALA A 1 183 ? 14.605 8.209 -10.964 1.00 68.12 183 ALA A CA 1
ATOM 1477 C C . ALA A 1 183 ? 14.951 7.031 -10.038 1.00 68.12 183 ALA A C 1
ATOM 1479 O O . ALA A 1 183 ? 15.642 7.231 -9.044 1.00 68.12 183 ALA A O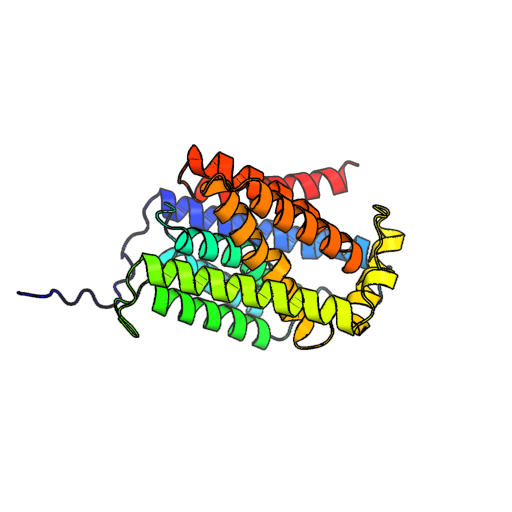 1
ATOM 1480 N N . ASP A 1 184 ? 14.562 5.807 -10.390 1.00 66.94 184 ASP A N 1
ATOM 1481 C CA . ASP A 1 184 ? 14.823 4.594 -9.610 1.00 66.94 184 ASP A CA 1
ATOM 1482 C C . ASP A 1 184 ? 16.327 4.257 -9.556 1.00 66.94 184 ASP A C 1
ATOM 1484 O O . ASP A 1 184 ? 16.835 3.855 -8.508 1.00 66.94 184 ASP A O 1
ATOM 1488 N N . ASN A 1 185 ? 17.076 4.488 -10.642 1.00 67.25 185 ASN A N 1
ATOM 1489 C CA . ASN A 1 185 ? 18.513 4.183 -10.701 1.00 67.25 185 ASN A CA 1
ATOM 1490 C C . ASN A 1 185 ? 19.420 5.260 -10.093 1.00 67.25 185 ASN A C 1
ATOM 1492 O O . ASN A 1 185 ? 20.478 4.933 -9.554 1.00 67.25 185 ASN A O 1
ATOM 1496 N N . TYR A 1 186 ? 19.054 6.538 -10.197 1.00 66.12 186 TYR A N 1
ATOM 1497 C CA . TYR A 1 186 ? 19.941 7.644 -9.813 1.00 66.12 186 TYR A CA 1
ATOM 1498 C C . TYR A 1 186 ? 19.467 8.345 -8.537 1.00 66.12 186 TYR A C 1
ATOM 1500 O O . TYR A 1 186 ? 20.247 8.572 -7.603 1.00 66.12 186 TYR A O 1
ATOM 1508 N N . ILE A 1 187 ? 18.167 8.617 -8.440 1.00 65.81 187 ILE A N 1
ATOM 1509 C CA . ILE A 1 187 ? 17.587 9.359 -7.317 1.00 65.81 187 ILE A CA 1
ATOM 1510 C C . ILE A 1 187 ? 17.273 8.400 -6.160 1.00 65.81 187 ILE A C 1
ATOM 1512 O O . ILE A 1 187 ? 17.701 8.624 -5.028 1.00 65.81 187 ILE A O 1
ATOM 1516 N N . PHE A 1 188 ? 16.639 7.265 -6.438 1.00 69.69 188 PHE A N 1
ATOM 1517 C CA . PHE A 1 188 ? 16.120 6.340 -5.429 1.00 69.69 188 PHE A CA 1
ATOM 1518 C C . PHE A 1 188 ? 16.843 4.989 -5.397 1.00 69.69 188 PHE A C 1
ATOM 1520 O O . PHE A 1 188 ? 16.251 3.989 -5.014 1.00 69.69 188 PHE A O 1
ATOM 1527 N N . SER A 1 189 ? 18.130 4.928 -5.740 1.00 68.25 189 SER A N 1
ATOM 1528 C CA . SER A 1 189 ? 18.869 3.659 -5.747 1.00 68.25 189 SER A CA 1
ATOM 1529 C C . SER A 1 189 ? 19.164 3.083 -4.357 1.00 68.25 189 SER A C 1
ATOM 1531 O O . SER A 1 189 ? 19.284 3.794 -3.355 1.00 68.25 189 SER A O 1
ATOM 1533 N N . GLY A 1 190 ? 19.304 1.754 -4.298 1.00 71.25 190 GLY A N 1
ATOM 1534 C CA . GLY A 1 190 ? 19.703 1.029 -3.090 1.00 71.25 190 GLY A CA 1
ATOM 1535 C C . GLY A 1 190 ? 18.686 1.162 -1.956 1.00 71.25 190 GLY A C 1
ATOM 1536 O O . GLY A 1 190 ? 17.484 0.994 -2.166 1.00 71.25 190 GLY A O 1
ATOM 1537 N N . ILE A 1 191 ? 19.158 1.479 -0.746 1.00 67.19 191 ILE A N 1
ATOM 1538 C CA . ILE A 1 191 ? 18.307 1.587 0.452 1.00 67.19 191 ILE A CA 1
ATOM 1539 C C . ILE A 1 191 ? 17.231 2.683 0.332 1.00 67.19 191 ILE A C 1
ATOM 1541 O O . ILE A 1 191 ? 16.176 2.609 0.963 1.00 67.19 191 ILE A O 1
ATOM 1545 N N . PHE A 1 192 ? 17.456 3.672 -0.535 1.00 71.94 192 PHE A N 1
ATOM 1546 C CA . PHE A 1 192 ? 16.538 4.787 -0.748 1.00 71.94 192 PHE A CA 1
ATOM 1547 C C . PHE A 1 192 ? 15.265 4.388 -1.512 1.00 71.94 192 PHE A C 1
ATOM 1549 O O . PHE A 1 192 ? 14.214 4.984 -1.273 1.00 71.94 192 PHE A O 1
ATOM 1556 N N . SER A 1 193 ? 15.314 3.329 -2.332 1.00 70.25 193 SER A N 1
ATOM 1557 C CA . SER A 1 193 ? 14.132 2.747 -3.001 1.00 70.25 193 SER A CA 1
ATOM 1558 C C . SER A 1 193 ? 13.110 2.188 -1.999 1.00 70.25 193 SER A C 1
ATOM 1560 O O . SER A 1 193 ? 11.891 2.232 -2.205 1.00 70.25 193 SER A O 1
ATOM 1562 N N . TYR A 1 194 ? 13.597 1.700 -0.857 1.00 72.19 194 TYR A N 1
ATOM 1563 C CA . TYR A 1 194 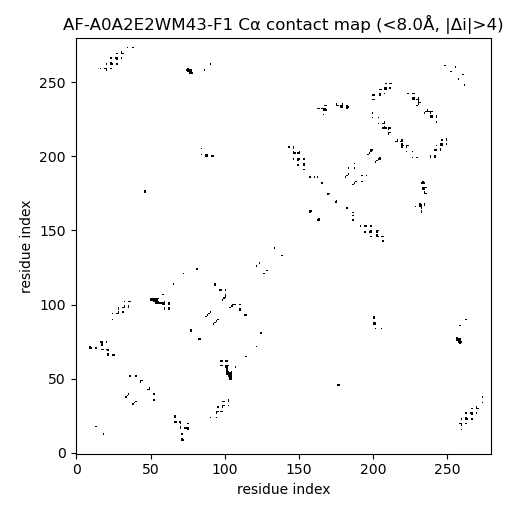? 12.744 1.214 0.218 1.00 72.19 194 TYR A CA 1
ATOM 1564 C C . TYR A 1 194 ? 12.114 2.387 0.961 1.00 72.19 194 TYR A C 1
ATOM 1566 O O . TYR A 1 194 ? 10.898 2.405 1.151 1.00 72.19 194 TYR A O 1
ATOM 1574 N N . LEU A 1 195 ? 12.909 3.401 1.316 1.00 79.38 195 LEU A N 1
ATOM 1575 C CA . LEU A 1 195 ? 12.420 4.610 1.986 1.00 79.38 195 LEU A CA 1
ATOM 1576 C C . LEU A 1 195 ? 11.316 5.313 1.188 1.00 79.38 195 LEU A C 1
ATOM 1578 O O . LEU A 1 195 ? 10.309 5.692 1.783 1.00 79.38 195 LEU A O 1
ATOM 1582 N N . ILE A 1 196 ? 11.447 5.428 -0.139 1.00 81.12 196 ILE A N 1
ATOM 1583 C CA . ILE A 1 196 ? 10.408 6.047 -0.977 1.00 81.12 196 ILE A CA 1
ATOM 1584 C C . ILE A 1 196 ? 9.113 5.220 -0.995 1.00 81.12 196 ILE A C 1
ATOM 1586 O O . ILE A 1 196 ? 8.021 5.787 -0.938 1.00 81.12 196 ILE A O 1
ATOM 1590 N N . SER A 1 197 ? 9.211 3.886 -0.984 1.00 76.81 197 SER A N 1
ATOM 1591 C CA . SER A 1 197 ? 8.043 2.999 -0.896 1.00 76.81 197 SER A CA 1
ATOM 1592 C C . SER A 1 197 ? 7.333 3.129 0.454 1.00 76.81 197 SER A C 1
ATOM 1594 O O . SER A 1 197 ? 6.109 3.264 0.491 1.00 76.81 197 SER A O 1
ATOM 1596 N N . TRP A 1 198 ? 8.087 3.153 1.558 1.00 81.12 198 TRP A N 1
ATOM 1597 C CA . TRP A 1 198 ? 7.546 3.394 2.900 1.00 81.12 198 TRP A CA 1
ATOM 1598 C C . TRP A 1 198 ? 6.901 4.776 3.012 1.00 81.12 198 TRP A C 1
ATOM 1600 O O . TRP A 1 198 ? 5.791 4.899 3.527 1.00 81.12 198 TRP A O 1
ATOM 1610 N N . PHE A 1 199 ? 7.548 5.810 2.478 1.00 88.12 199 PHE A N 1
ATOM 1611 C CA . PHE A 1 199 ? 6.995 7.156 2.402 1.00 88.12 199 PHE A CA 1
ATOM 1612 C C . PHE A 1 199 ? 5.666 7.177 1.628 1.00 88.12 199 PHE A C 1
ATOM 1614 O O . PHE A 1 199 ? 4.631 7.528 2.198 1.00 88.12 199 PHE A O 1
ATOM 1621 N N . GLY A 1 200 ? 5.681 6.766 0.357 1.00 81.31 200 GLY A N 1
ATOM 1622 C CA . GLY A 1 200 ? 4.585 7.002 -0.580 1.00 81.31 200 GLY A CA 1
ATOM 1623 C C . GLY A 1 200 ? 3.389 6.072 -0.395 1.00 81.31 200 GLY A C 1
ATOM 1624 O O . GLY A 1 200 ? 2.270 6.456 -0.732 1.00 81.31 200 GLY A O 1
ATOM 1625 N N . LYS A 1 201 ? 3.594 4.868 0.151 1.00 81.62 201 LYS A N 1
ATOM 1626 C CA . LYS A 1 201 ? 2.534 3.853 0.305 1.00 81.62 201 LYS A CA 1
ATOM 1627 C C . LYS A 1 201 ? 2.042 3.688 1.739 1.00 81.62 201 LYS A C 1
ATOM 1629 O O . LYS A 1 201 ? 1.030 3.031 1.954 1.00 81.62 201 LYS A O 1
ATOM 1634 N N . VAL A 1 202 ? 2.752 4.244 2.725 1.00 81.56 202 VAL A N 1
ATOM 1635 C CA . VAL A 1 202 ? 2.492 3.934 4.138 1.00 81.56 202 VAL A CA 1
ATOM 1636 C C . VAL A 1 202 ? 2.537 5.181 5.014 1.00 81.56 202 VAL A C 1
ATOM 1638 O O . VAL A 1 202 ? 1.491 5.644 5.461 1.00 81.56 202 VAL A O 1
ATOM 1641 N N . CYS A 1 203 ? 3.722 5.745 5.261 1.00 85.56 203 CYS A N 1
ATOM 1642 C CA . CYS A 1 203 ? 3.923 6.812 6.242 1.00 85.56 203 CYS A CA 1
ATOM 1643 C C . CYS A 1 203 ? 3.183 8.093 5.858 1.00 85.56 203 CYS A C 1
ATOM 1645 O O . CYS A 1 203 ? 2.483 8.664 6.692 1.00 85.56 203 CYS A O 1
ATOM 1647 N N . ASN A 1 204 ? 3.289 8.535 4.602 1.00 88.06 204 ASN A N 1
ATOM 1648 C CA . ASN A 1 204 ? 2.630 9.768 4.188 1.00 88.06 204 ASN A CA 1
ATOM 1649 C C . ASN A 1 204 ? 1.107 9.593 4.108 1.00 88.06 204 ASN A C 1
ATOM 1651 O O . ASN A 1 204 ? 0.365 10.438 4.598 1.00 88.06 204 ASN A O 1
ATOM 1655 N N . ILE A 1 205 ? 0.628 8.451 3.598 1.00 86.38 205 ILE A N 1
ATOM 1656 C CA . ILE A 1 205 ? -0.802 8.094 3.612 1.00 86.38 205 ILE A CA 1
ATOM 1657 C C . ILE A 1 205 ? -1.355 8.117 5.040 1.00 86.38 205 ILE A C 1
ATOM 1659 O O . ILE A 1 205 ? -2.409 8.699 5.299 1.00 86.38 205 ILE A O 1
ATOM 1663 N N . PHE A 1 206 ? -0.630 7.507 5.978 1.00 83.94 206 PHE A N 1
ATOM 1664 C CA . PHE A 1 206 ? -1.001 7.495 7.384 1.00 83.94 206 PHE A CA 1
ATOM 1665 C C . PHE A 1 206 ? -1.107 8.913 7.955 1.00 83.94 206 PHE A C 1
ATOM 1667 O O . PHE A 1 206 ? -2.099 9.232 8.609 1.00 83.94 206 PHE A O 1
ATOM 1674 N N . LEU A 1 207 ? -0.130 9.783 7.674 1.00 88.38 207 LEU A N 1
ATOM 1675 C CA . LEU A 1 207 ? -0.136 11.177 8.126 1.00 88.38 207 LEU A CA 1
ATOM 1676 C C . LEU A 1 207 ? -1.289 11.978 7.504 1.00 88.38 207 LEU A C 1
ATOM 1678 O O . LEU A 1 207 ? -1.965 12.712 8.227 1.00 88.38 207 LEU A O 1
ATOM 1682 N N . ILE A 1 208 ? -1.577 11.790 6.211 1.00 88.75 208 ILE A N 1
ATOM 1683 C CA . ILE A 1 208 ? -2.731 12.397 5.528 1.00 88.75 208 ILE A CA 1
ATOM 1684 C C . ILE A 1 208 ? -4.027 12.029 6.263 1.00 88.75 208 ILE A C 1
ATOM 1686 O O . ILE A 1 208 ? -4.775 12.918 6.677 1.00 88.75 208 ILE A O 1
ATOM 1690 N N . ILE A 1 209 ? -4.267 10.732 6.488 1.00 84.50 209 ILE A N 1
ATOM 1691 C CA . ILE A 1 209 ? -5.463 10.232 7.185 1.00 84.50 209 ILE A CA 1
ATOM 1692 C C . ILE A 1 209 ? -5.512 10.760 8.622 1.00 84.50 209 ILE A C 1
ATOM 1694 O O . ILE A 1 209 ? -6.563 11.201 9.086 1.00 84.50 209 ILE A O 1
ATOM 1698 N N . TYR A 1 210 ? -4.384 10.745 9.333 1.00 85.44 210 TYR A N 1
ATOM 1699 C CA . TYR A 1 210 ? -4.299 11.179 10.724 1.00 85.44 210 TYR A CA 1
ATOM 1700 C C . TYR A 1 210 ? -4.634 12.669 10.891 1.00 85.44 210 TYR A C 1
ATOM 1702 O O . TYR A 1 210 ? -5.467 13.032 11.726 1.00 85.44 210 TYR A O 1
ATOM 1710 N N . PHE A 1 211 ? -4.025 13.551 10.095 1.00 88.69 211 PHE A N 1
ATOM 1711 C CA . PHE A 1 211 ? -4.279 14.990 10.197 1.00 88.69 211 PHE A CA 1
ATOM 1712 C C . PHE A 1 211 ? -5.664 15.378 9.681 1.00 88.69 211 PHE A C 1
ATOM 1714 O O . PHE A 1 211 ? -6.291 16.271 10.262 1.00 88.69 211 PHE A O 1
ATOM 1721 N N . LEU A 1 212 ? -6.185 14.659 8.682 1.00 86.56 212 LEU A N 1
ATOM 1722 C CA . LEU A 1 212 ? -7.578 14.779 8.259 1.00 86.56 212 LEU A CA 1
ATOM 1723 C C . LEU A 1 212 ? -8.531 14.390 9.402 1.00 86.56 212 LEU A C 1
ATOM 1725 O O . LEU A 1 212 ? -9.443 15.150 9.731 1.00 86.56 212 LEU A O 1
ATOM 1729 N N . ALA A 1 213 ? -8.255 13.283 10.102 1.00 81.94 213 ALA A N 1
ATOM 1730 C CA . ALA A 1 213 ? -9.037 12.829 11.252 1.00 81.94 213 ALA A CA 1
ATOM 1731 C C . ALA A 1 213 ? -9.056 13.822 12.418 1.00 81.94 213 ALA A C 1
ATOM 1733 O O . ALA A 1 213 ? -10.061 13.950 13.120 1.00 81.94 213 ALA A O 1
ATOM 1734 N N . ARG A 1 214 ? -7.956 14.554 12.618 1.00 84.00 214 ARG A N 1
ATOM 1735 C CA . ARG A 1 214 ? -7.827 15.588 13.655 1.00 84.00 214 ARG A CA 1
ATOM 1736 C C . ARG A 1 214 ? -8.325 16.965 13.201 1.00 84.00 214 ARG A C 1
ATOM 1738 O O . ARG A 1 214 ? -8.135 17.929 13.938 1.00 84.00 214 ARG A O 1
ATOM 1745 N N . LYS A 1 215 ? -8.954 17.067 12.019 1.00 86.88 215 LYS A N 1
ATOM 1746 C CA . LYS A 1 215 ? -9.437 18.320 11.405 1.00 86.88 215 LYS A CA 1
ATOM 1747 C C . LYS A 1 215 ? -8.340 19.387 11.248 1.00 86.88 215 LYS A C 1
ATOM 1749 O O . LYS A 1 215 ? -8.618 20.583 11.229 1.00 86.88 215 LYS A O 1
ATOM 1754 N N . ARG A 1 216 ? -7.073 18.974 11.141 1.00 89.62 216 ARG A N 1
ATOM 1755 C CA . ARG A 1 216 ? -5.920 19.864 10.926 1.00 89.62 216 ARG A CA 1
ATOM 1756 C C . ARG A 1 216 ? -5.692 20.033 9.423 1.00 89.62 216 ARG A C 1
ATOM 1758 O O . ARG A 1 216 ? -4.697 19.554 8.885 1.00 89.62 216 ARG A O 1
ATOM 1765 N N . TYR A 1 217 ? -6.632 20.698 8.747 1.00 90.81 217 TYR A N 1
ATOM 1766 C CA . TYR A 1 217 ? -6.690 20.746 7.280 1.00 90.81 217 TYR A CA 1
ATOM 1767 C C . TYR A 1 217 ? -5.435 21.324 6.622 1.00 90.81 217 TYR A C 1
ATOM 1769 O O . TYR A 1 217 ? -5.024 20.824 5.585 1.00 90.81 217 TYR A O 1
ATOM 1777 N N . PHE A 1 218 ? -4.780 22.310 7.240 1.00 93.19 218 PHE A N 1
ATOM 1778 C CA . PHE A 1 218 ? -3.543 22.880 6.698 1.00 93.19 218 PHE A CA 1
ATOM 1779 C C . PHE A 1 218 ? -2.407 21.846 6.622 1.00 93.19 218 PHE A C 1
ATOM 1781 O O . PHE A 1 218 ? -1.773 21.684 5.585 1.00 93.19 218 PHE A O 1
ATOM 1788 N N . ILE A 1 219 ? -2.200 21.082 7.701 1.00 90.50 219 ILE A N 1
ATOM 1789 C CA . ILE A 1 219 ? -1.168 20.036 7.759 1.00 90.50 219 ILE A CA 1
ATOM 1790 C C . ILE A 1 219 ? -1.537 18.868 6.833 1.00 90.50 219 ILE A C 1
ATOM 1792 O O . ILE A 1 219 ? -0.684 18.313 6.148 1.00 90.50 219 ILE A O 1
ATOM 1796 N N . PHE A 1 220 ? -2.821 18.519 6.768 1.00 91.19 220 PHE A N 1
ATOM 1797 C CA . PHE A 1 220 ? -3.335 17.547 5.805 1.00 91.19 220 PHE A CA 1
ATOM 1798 C C . PHE A 1 220 ? -3.018 17.954 4.352 1.00 91.19 220 PHE A C 1
ATOM 1800 O O . PHE A 1 220 ? -2.445 17.156 3.612 1.00 91.19 220 PHE A O 1
ATOM 1807 N N . LEU A 1 221 ? -3.332 19.196 3.961 1.00 91.25 221 LEU A N 1
ATOM 1808 C CA . LEU A 1 221 ? -3.063 19.713 2.615 1.00 91.25 221 LEU A CA 1
ATOM 1809 C C . LEU A 1 221 ? -1.566 19.720 2.304 1.00 91.25 221 LEU A C 1
ATOM 1811 O O . LEU A 1 221 ? -1.179 19.383 1.189 1.00 91.25 221 LEU A O 1
ATOM 1815 N N . PHE A 1 222 ? -0.729 20.029 3.294 1.00 92.75 222 PHE A N 1
ATOM 1816 C CA . PHE A 1 222 ? 0.722 19.958 3.160 1.00 92.75 222 PHE A CA 1
ATOM 1817 C C . PHE A 1 222 ? 1.206 18.546 2.793 1.00 92.75 222 PHE A C 1
ATOM 1819 O O . PHE A 1 222 ? 1.948 18.389 1.826 1.00 92.75 222 PHE A O 1
ATOM 1826 N N . PHE A 1 223 ? 0.746 17.499 3.485 1.00 92.00 223 PHE A N 1
ATOM 1827 C CA . PHE A 1 223 ? 1.150 16.123 3.161 1.00 92.00 223 PHE A CA 1
ATOM 1828 C C . PHE A 1 223 ? 0.584 15.613 1.829 1.00 92.00 223 PHE A C 1
ATOM 1830 O O . PHE A 1 223 ? 1.268 14.870 1.119 1.00 92.00 223 PHE A O 1
ATOM 1837 N N . VAL A 1 224 ? -0.625 16.043 1.447 1.00 90.44 224 VAL A N 1
ATOM 1838 C CA . VAL A 1 224 ? -1.174 15.789 0.103 1.00 90.44 224 VAL A CA 1
ATOM 1839 C C . VAL A 1 224 ? -0.297 16.447 -0.962 1.00 90.44 224 VAL A C 1
ATOM 1841 O O . VAL A 1 224 ? 0.069 15.801 -1.939 1.00 90.44 224 VAL A O 1
ATOM 1844 N N . PHE A 1 225 ? 0.096 17.703 -0.756 1.00 89.88 225 PHE A N 1
ATOM 1845 C CA . PHE A 1 225 ? 0.969 18.425 -1.675 1.00 89.88 225 PHE A CA 1
ATOM 1846 C C . PHE A 1 225 ? 2.344 17.759 -1.812 1.00 89.88 225 PHE A C 1
ATOM 1848 O O . PHE A 1 225 ? 2.802 17.537 -2.934 1.00 89.88 225 PHE A O 1
ATOM 1855 N N . ILE A 1 226 ? 2.957 17.346 -0.695 1.00 89.38 226 ILE A N 1
ATOM 1856 C CA . ILE A 1 226 ? 4.200 16.562 -0.705 1.00 89.38 226 ILE A CA 1
ATOM 1857 C C . ILE A 1 226 ? 4.023 15.296 -1.553 1.00 89.38 226 ILE A C 1
ATOM 1859 O O . ILE A 1 226 ? 4.855 15.016 -2.413 1.00 89.38 226 ILE A O 1
ATOM 1863 N N . GLN A 1 227 ? 2.936 14.544 -1.362 1.00 88.31 227 GLN A N 1
ATOM 1864 C CA . GLN A 1 227 ? 2.694 13.322 -2.132 1.00 88.31 227 GLN A CA 1
ATOM 1865 C C . GLN A 1 227 ? 2.607 13.597 -3.643 1.00 88.31 227 GLN A C 1
ATOM 1867 O O . GLN A 1 227 ? 3.160 12.837 -4.437 1.00 88.31 227 GLN A O 1
ATOM 1872 N N . ILE A 1 228 ? 1.937 14.680 -4.049 1.00 85.69 228 ILE A N 1
ATOM 1873 C CA . ILE A 1 228 ? 1.788 15.071 -5.460 1.00 85.69 228 ILE A CA 1
ATOM 1874 C C . ILE A 1 228 ? 3.143 15.452 -6.072 1.00 85.69 228 ILE A C 1
ATOM 1876 O O . ILE A 1 228 ? 3.454 15.042 -7.195 1.00 85.69 228 ILE A O 1
ATOM 1880 N N . ILE A 1 229 ? 3.973 16.194 -5.334 1.00 83.75 229 ILE A N 1
ATOM 1881 C CA . ILE A 1 229 ? 5.340 16.516 -5.758 1.00 83.75 229 ILE A CA 1
ATOM 1882 C C . ILE A 1 229 ? 6.143 15.229 -5.966 1.00 83.75 229 ILE A C 1
ATOM 1884 O O . ILE A 1 229 ? 6.726 15.032 -7.033 1.00 83.75 229 ILE A O 1
ATOM 1888 N N . PHE A 1 230 ? 6.113 14.307 -5.001 1.00 80.88 230 PHE A N 1
ATOM 1889 C CA . PHE A 1 230 ? 6.840 13.042 -5.113 1.00 80.88 230 PHE A CA 1
ATOM 1890 C C . PHE A 1 230 ? 6.321 12.140 -6.231 1.00 80.88 230 PHE A C 1
ATOM 1892 O O . PHE A 1 230 ? 7.129 11.503 -6.901 1.00 80.88 230 PHE A O 1
ATOM 1899 N N . ALA A 1 231 ? 5.013 12.130 -6.501 1.00 80.25 231 ALA A N 1
ATOM 1900 C CA . ALA A 1 231 ? 4.452 11.440 -7.663 1.00 80.25 231 ALA A CA 1
ATOM 1901 C C . ALA A 1 231 ? 5.063 11.953 -8.979 1.00 80.25 231 ALA A C 1
ATOM 1903 O O . ALA A 1 231 ? 5.318 11.176 -9.899 1.00 80.25 231 ALA A O 1
ATOM 1904 N N . SER A 1 232 ? 5.331 13.258 -9.045 1.00 76.50 232 SER A N 1
ATOM 1905 C CA . SER A 1 232 ? 5.885 13.925 -10.225 1.00 76.50 232 SER A CA 1
ATOM 1906 C C . SER A 1 232 ? 7.383 13.662 -10.395 1.00 76.50 232 SER A C 1
ATOM 1908 O O . SER A 1 232 ? 7.854 13.497 -11.518 1.00 76.50 232 SER A O 1
ATOM 1910 N N . ILE A 1 233 ? 8.135 13.585 -9.294 1.00 75.12 233 ILE A N 1
ATOM 1911 C CA . ILE A 1 233 ? 9.583 13.306 -9.300 1.00 75.12 233 ILE A CA 1
ATOM 1912 C C . ILE A 1 233 ? 9.850 11.829 -9.577 1.00 75.12 233 ILE A C 1
ATOM 1914 O O . ILE A 1 233 ? 10.615 11.490 -10.474 1.00 75.12 233 ILE A O 1
ATOM 1918 N N . ALA A 1 234 ? 9.169 10.938 -8.851 1.00 69.94 234 ALA A N 1
ATOM 1919 C CA . ALA A 1 234 ? 9.276 9.497 -9.065 1.00 69.94 234 ALA A CA 1
ATOM 1920 C C . ALA A 1 234 ? 8.683 9.068 -10.417 1.00 69.94 234 ALA A C 1
ATOM 1922 O O . ALA A 1 234 ? 8.838 7.919 -10.827 1.00 69.94 234 ALA A O 1
ATOM 1923 N N . SER A 1 235 ? 7.975 9.975 -11.113 1.00 69.06 235 SER A N 1
ATOM 1924 C CA . SER A 1 235 ? 7.180 9.649 -12.302 1.00 69.06 235 SER A CA 1
ATOM 1925 C C . SER A 1 235 ? 6.258 8.445 -12.037 1.00 69.06 235 SER A C 1
ATOM 1927 O O . SER A 1 235 ? 5.942 7.658 -12.933 1.00 69.06 235 SER A O 1
ATOM 1929 N N . GLU A 1 236 ? 5.821 8.304 -10.780 1.00 70.62 236 GLU A N 1
ATOM 1930 C CA . GLU A 1 236 ? 5.041 7.183 -10.280 1.00 70.62 236 GLU A CA 1
ATOM 1931 C C . GLU A 1 236 ? 3.635 7.666 -9.919 1.00 70.62 236 GLU A C 1
ATOM 1933 O O . GLU A 1 236 ? 3.356 8.166 -8.829 1.00 70.62 236 GLU A O 1
ATOM 1938 N N . LYS A 1 237 ? 2.708 7.500 -10.866 1.00 70.69 237 LYS A N 1
ATOM 1939 C CA . LYS A 1 237 ? 1.308 7.936 -10.723 1.00 70.69 237 LYS A CA 1
ATOM 1940 C C . LYS A 1 237 ? 0.573 7.285 -9.550 1.00 70.69 237 LYS A C 1
ATOM 1942 O O . LYS A 1 237 ? -0.433 7.825 -9.095 1.00 70.69 237 LYS A O 1
ATOM 1947 N N . SER A 1 238 ? 1.058 6.138 -9.073 1.00 70.12 238 SER A N 1
ATOM 1948 C CA . SER A 1 238 ? 0.483 5.435 -7.925 1.00 70.12 238 SER A CA 1
ATOM 1949 C C . SER A 1 238 ? 0.445 6.344 -6.693 1.00 70.12 238 SER A C 1
ATOM 1951 O O . SER A 1 238 ? -0.575 6.387 -6.013 1.00 70.12 238 SER A O 1
ATOM 1953 N N . PHE A 1 239 ? 1.475 7.171 -6.474 1.00 76.25 239 PHE A N 1
ATOM 1954 C CA . PHE A 1 239 ? 1.536 8.106 -5.348 1.00 76.25 239 PHE A CA 1
ATOM 1955 C C . PHE A 1 239 ? 0.417 9.143 -5.374 1.00 76.25 239 PHE A C 1
ATOM 1957 O O . PHE A 1 239 ? -0.176 9.409 -4.329 1.00 76.25 239 PHE A O 1
ATOM 1964 N N . PHE A 1 240 ? 0.076 9.664 -6.556 1.00 76.94 240 PHE A N 1
ATOM 1965 C CA . PHE A 1 240 ? -1.056 10.574 -6.724 1.00 76.94 240 PHE A CA 1
ATOM 1966 C C . PHE A 1 240 ? -2.372 9.876 -6.371 1.00 76.94 240 PHE A C 1
ATOM 1968 O O . PHE A 1 240 ? -3.147 10.385 -5.565 1.00 76.94 240 PHE A O 1
ATOM 1975 N N . ILE A 1 241 ? -2.592 8.672 -6.911 1.00 75.38 241 ILE A N 1
ATOM 1976 C CA . ILE A 1 241 ? -3.797 7.873 -6.643 1.00 75.38 241 ILE A CA 1
ATOM 1977 C C . ILE A 1 241 ? -3.922 7.574 -5.144 1.00 75.38 241 ILE A C 1
ATOM 1979 O O . ILE A 1 241 ? -5.011 7.695 -4.586 1.00 75.38 241 ILE A O 1
ATOM 1983 N N . TYR A 1 242 ? -2.814 7.264 -4.469 1.00 77.38 242 TYR A N 1
ATOM 1984 C CA . TYR A 1 242 ? -2.798 6.988 -3.036 1.00 77.38 242 TYR A CA 1
ATOM 1985 C C . TYR A 1 242 ? -3.250 8.174 -2.172 1.00 77.38 24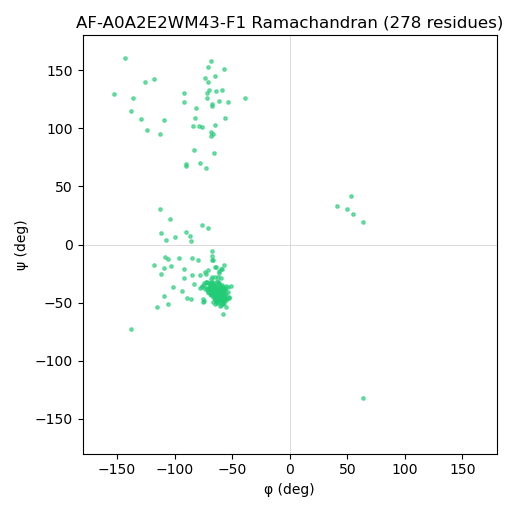2 TYR A C 1
ATOM 1987 O O . TYR A 1 242 ? -3.930 7.947 -1.171 1.00 77.38 242 TYR A O 1
ATOM 1995 N N . SER A 1 243 ? -2.972 9.428 -2.556 1.00 77.81 243 SER A N 1
ATOM 1996 C CA . SER A 1 243 ? -3.520 10.602 -1.853 1.00 77.81 243 SER A CA 1
ATOM 1997 C C . SER A 1 243 ? -5.044 10.621 -1.875 1.00 77.81 243 SER A C 1
ATOM 1999 O O . SER A 1 243 ? -5.673 10.705 -0.821 1.00 77.81 243 SER A O 1
ATOM 2001 N N . PHE A 1 244 ? -5.659 10.506 -3.052 1.00 79.44 244 PHE A N 1
ATOM 2002 C CA . PHE A 1 244 ? -7.122 10.497 -3.162 1.00 79.44 244 PHE A CA 1
ATOM 2003 C C . PHE A 1 244 ? -7.723 9.283 -2.470 1.00 79.44 244 PHE A C 1
ATOM 2005 O O . PHE A 1 244 ? -8.702 9.405 -1.736 1.00 79.44 244 PHE A O 1
ATOM 2012 N N . PHE A 1 245 ? -7.087 8.128 -2.647 1.00 75.38 245 PHE A N 1
ATOM 2013 C CA . PHE A 1 245 ? -7.501 6.888 -2.022 1.00 75.38 245 PHE A CA 1
ATOM 2014 C C . PHE A 1 245 ? -7.489 6.985 -0.493 1.00 75.38 245 PHE A C 1
ATOM 2016 O O . PHE A 1 245 ? -8.419 6.525 0.156 1.00 75.38 245 PHE A O 1
ATOM 2023 N N . SER A 1 246 ? -6.493 7.656 0.090 1.00 75.44 246 SER A N 1
ATOM 2024 C CA . SER A 1 246 ? -6.401 7.869 1.538 1.00 75.44 246 SER A CA 1
ATOM 2025 C C . SER A 1 246 ? -7.513 8.768 2.091 1.00 75.44 246 SER A C 1
ATOM 2027 O O . SER A 1 246 ? -8.084 8.473 3.142 1.00 75.44 246 SER A O 1
ATOM 2029 N N . ILE A 1 247 ? -7.881 9.822 1.357 1.00 80.06 247 ILE A N 1
ATOM 2030 C CA . ILE A 1 247 ? -8.994 10.713 1.705 1.00 80.06 247 ILE A CA 1
ATOM 2031 C C . ILE A 1 247 ? -10.314 9.949 1.619 1.00 80.06 247 ILE A C 1
ATOM 2033 O O . ILE A 1 247 ? -11.103 9.963 2.565 1.00 80.06 247 ILE A O 1
ATOM 2037 N N . PHE A 1 248 ? -10.531 9.254 0.500 1.00 77.69 248 PHE A N 1
ATOM 2038 C CA . PHE A 1 248 ? -11.710 8.424 0.282 1.00 77.69 248 PHE A CA 1
ATOM 2039 C C . PHE A 1 248 ? -11.846 7.375 1.389 1.00 77.69 248 PHE A C 1
ATOM 2041 O O . PHE A 1 248 ? -12.901 7.251 2.007 1.00 77.69 248 PHE A O 1
ATOM 2048 N N . PHE A 1 249 ? -10.751 6.687 1.707 1.00 73.88 249 PHE A N 1
ATOM 2049 C CA . PHE A 1 249 ? -10.709 5.687 2.758 1.00 73.88 249 PHE A CA 1
ATOM 2050 C C . PHE A 1 249 ? -11.005 6.272 4.141 1.00 73.88 249 PHE A C 1
ATOM 2052 O O . PHE A 1 249 ? -11.783 5.678 4.879 1.00 73.88 249 PHE A O 1
ATOM 2059 N N . TYR A 1 250 ? -10.467 7.446 4.493 1.00 76.06 250 TYR A N 1
ATOM 2060 C CA . TYR A 1 250 ? -10.792 8.105 5.762 1.00 76.06 250 TYR A CA 1
ATOM 2061 C C . TYR A 1 250 ? -12.296 8.370 5.906 1.00 76.06 250 TYR A C 1
ATOM 2063 O O . TYR A 1 250 ? -12.898 8.003 6.919 1.00 76.06 250 TYR A O 1
ATOM 2071 N N . TYR A 1 251 ? -12.911 8.997 4.896 1.00 76.31 251 TYR A N 1
ATOM 2072 C CA . TYR A 1 251 ? -14.344 9.276 4.933 1.00 76.31 251 TYR A CA 1
ATOM 2073 C C . TYR A 1 251 ? -15.146 7.983 4.975 1.00 76.31 251 TYR A C 1
ATOM 2075 O O . TYR A 1 251 ? -16.074 7.873 5.767 1.00 76.31 251 TYR A O 1
ATOM 2083 N N . PHE A 1 252 ? -14.742 6.980 4.202 1.00 69.75 252 PHE A N 1
ATOM 2084 C CA . PHE A 1 252 ? -15.418 5.697 4.159 1.00 69.75 252 PHE A CA 1
ATOM 2085 C C . PHE A 1 252 ? -15.350 4.937 5.496 1.00 69.75 252 PHE A C 1
ATOM 2087 O O . PHE A 1 252 ? -16.374 4.478 6.003 1.00 69.75 252 PHE A O 1
ATOM 2094 N N . MET A 1 253 ? -14.175 4.880 6.127 1.00 67.38 253 MET A N 1
ATOM 2095 C CA . MET A 1 253 ? -13.960 4.242 7.433 1.00 67.38 253 MET A CA 1
ATOM 2096 C C . MET A 1 253 ? -14.777 4.879 8.559 1.00 67.38 253 MET A C 1
ATOM 2098 O O . MET A 1 253 ? -15.075 4.233 9.566 1.00 67.38 253 MET A O 1
ATOM 2102 N N . ARG A 1 254 ? -15.159 6.151 8.400 1.00 67.75 254 ARG A N 1
ATOM 2103 C CA . ARG A 1 254 ? -16.069 6.830 9.325 1.00 67.75 254 ARG A CA 1
ATOM 2104 C C . ARG A 1 254 ? -17.491 6.260 9.262 1.00 67.75 254 ARG A C 1
ATOM 2106 O O . ARG A 1 254 ? -18.180 6.297 10.278 1.00 67.75 254 ARG A O 1
ATOM 2113 N N . PHE A 1 255 ? -17.911 5.738 8.109 1.00 63.53 255 PHE A N 1
ATOM 2114 C CA . PHE A 1 255 ? -19.242 5.161 7.895 1.00 63.53 255 PHE A CA 1
ATOM 2115 C C . PHE A 1 255 ? -19.269 3.648 8.117 1.00 63.53 255 PHE A C 1
ATOM 2117 O O . PHE A 1 255 ? -20.196 3.135 8.736 1.00 63.53 255 PHE A O 1
ATOM 2124 N N . SER A 1 256 ? -18.237 2.939 7.665 1.00 62.91 256 SER A N 1
ATOM 2125 C CA . SER A 1 256 ? -18.106 1.495 7.828 1.00 62.91 256 SER A CA 1
ATOM 2126 C C . SER A 1 256 ? -16.736 1.188 8.419 1.00 62.91 256 SER A C 1
ATOM 2128 O O . SER A 1 256 ? -15.717 1.302 7.748 1.00 62.91 256 SER A O 1
ATOM 2130 N N . LYS A 1 257 ? -16.690 0.775 9.691 1.00 70.06 257 LYS A N 1
ATOM 2131 C CA . LYS A 1 257 ? -15.447 0.347 10.370 1.00 70.06 257 LYS A CA 1
ATOM 2132 C C . LYS A 1 257 ? -14.913 -1.009 9.859 1.00 70.06 257 LYS A C 1
ATOM 2134 O O . LYS A 1 257 ? -14.081 -1.626 10.526 1.00 70.06 257 LYS A O 1
ATOM 2139 N N . SER A 1 258 ? -15.426 -1.480 8.722 1.00 77.88 258 SER A N 1
ATOM 2140 C CA . SER A 1 258 ? -15.195 -2.806 8.155 1.00 77.88 258 SER A CA 1
ATOM 2141 C C . SER A 1 258 ? -14.018 -2.803 7.183 1.00 77.88 258 SER A C 1
ATOM 2143 O O . SER A 1 258 ? -14.039 -2.108 6.164 1.00 77.88 258 SER A O 1
ATOM 2145 N N . GLN A 1 259 ? -13.016 -3.639 7.455 1.00 77.81 259 GLN A N 1
ATOM 2146 C CA . GLN A 1 259 ? -11.910 -3.899 6.528 1.00 77.81 259 GLN A CA 1
ATOM 2147 C C . GLN A 1 259 ? -12.384 -4.592 5.247 1.00 77.81 259 GLN A C 1
ATOM 2149 O O . GLN A 1 259 ? -11.795 -4.375 4.188 1.00 77.81 259 GLN A O 1
ATOM 2154 N N . ASN A 1 260 ? -13.471 -5.366 5.310 1.00 81.19 260 ASN A N 1
ATOM 2155 C CA . ASN A 1 260 ? -13.980 -6.116 4.159 1.00 81.19 260 ASN A CA 1
ATOM 2156 C C . ASN A 1 260 ? -14.344 -5.193 3.003 1.00 81.19 260 ASN A C 1
ATOM 2158 O O . ASN A 1 260 ? -14.060 -5.463 1.841 1.00 81.19 260 ASN A O 1
ATOM 2162 N N . PHE A 1 261 ? -14.969 -4.062 3.303 1.00 80.19 261 PHE A N 1
ATOM 2163 C CA . PHE A 1 261 ? -15.328 -3.140 2.239 1.00 80.19 261 PHE A CA 1
ATOM 2164 C C . PHE A 1 261 ? -14.091 -2.497 1.599 1.00 80.19 261 PHE A C 1
ATOM 2166 O O . PHE A 1 261 ? -14.045 -2.287 0.390 1.00 80.19 261 PHE A O 1
ATOM 2173 N N . PHE A 1 262 ? -13.063 -2.212 2.396 1.00 80.19 262 PHE A N 1
ATOM 2174 C CA . PHE A 1 262 ? -11.823 -1.642 1.888 1.00 80.19 262 PHE A CA 1
ATOM 2175 C C . PHE A 1 262 ? -11.113 -2.580 0.907 1.00 80.19 262 PHE A C 1
ATOM 2177 O O . PHE A 1 262 ? -10.770 -2.174 -0.204 1.00 80.19 262 PHE A O 1
ATOM 2184 N N . VAL A 1 263 ? -10.929 -3.844 1.294 1.00 84.19 263 VAL A N 1
ATOM 2185 C CA . VAL A 1 263 ? -10.285 -4.843 0.431 1.00 84.19 263 VAL A CA 1
ATOM 2186 C C . VAL A 1 263 ? -11.168 -5.158 -0.778 1.00 84.19 263 VAL A C 1
ATOM 2188 O O . VAL A 1 263 ? -10.654 -5.320 -1.884 1.00 84.19 263 VAL A O 1
ATOM 2191 N N . PHE A 1 264 ? -12.495 -5.165 -0.619 1.00 86.00 264 PHE A N 1
ATOM 2192 C CA . PHE A 1 264 ? -13.431 -5.236 -1.744 1.00 86.00 264 PHE A CA 1
ATOM 2193 C C . PHE A 1 264 ? -13.220 -4.098 -2.749 1.00 86.00 264 PHE A C 1
ATOM 2195 O O . PHE A 1 264 ? -13.164 -4.345 -3.950 1.00 86.00 264 PHE A O 1
ATOM 2202 N N . LEU A 1 265 ? -13.052 -2.861 -2.282 1.00 83.19 265 LEU A N 1
ATOM 2203 C CA . LEU A 1 265 ? -12.863 -1.716 -3.166 1.00 83.19 265 LEU A CA 1
ATOM 2204 C C . LEU A 1 265 ? -11.515 -1.762 -3.897 1.00 83.19 265 LEU A C 1
ATOM 2206 O O . LEU A 1 265 ? -11.454 -1.425 -5.077 1.00 83.19 265 LEU A O 1
ATOM 2210 N N . LEU A 1 266 ? -10.454 -2.246 -3.243 1.00 84.44 266 LEU A N 1
ATOM 2211 C CA . LEU A 1 266 ? -9.182 -2.535 -3.917 1.00 84.44 266 LEU A CA 1
ATOM 2212 C C . LEU A 1 266 ? -9.351 -3.582 -5.023 1.00 84.44 266 LEU A C 1
ATOM 2214 O O . LEU A 1 266 ? -8.866 -3.375 -6.133 1.00 84.44 266 LEU A O 1
ATOM 2218 N N . ASN A 1 267 ? -10.079 -4.668 -4.751 1.00 86.94 267 ASN A N 1
ATOM 2219 C CA . ASN A 1 267 ? -10.407 -5.669 -5.766 1.00 86.94 267 ASN A CA 1
ATOM 2220 C C . ASN A 1 267 ? -11.188 -5.056 -6.933 1.00 86.94 267 ASN A C 1
ATOM 2222 O O . ASN A 1 267 ? -10.821 -5.261 -8.087 1.00 86.94 267 ASN A O 1
ATOM 2226 N N . ALA A 1 268 ? -12.229 -4.272 -6.642 1.00 85.88 268 ALA A N 1
ATOM 2227 C CA . ALA A 1 268 ? -13.031 -3.602 -7.658 1.00 85.88 268 ALA A CA 1
ATOM 2228 C C . ALA A 1 268 ? -12.170 -2.687 -8.540 1.00 85.88 268 ALA A C 1
ATOM 2230 O O . ALA A 1 268 ? -12.303 -2.720 -9.758 1.00 85.88 268 ALA A O 1
ATOM 2231 N N . LEU A 1 269 ? -11.236 -1.931 -7.953 1.00 84.94 269 LEU A N 1
ATOM 2232 C CA . LEU A 1 269 ? -10.301 -1.094 -8.706 1.00 84.94 269 LEU A CA 1
ATOM 2233 C C . LEU A 1 269 ? -9.400 -1.913 -9.635 1.00 84.94 269 LEU A C 1
ATOM 2235 O O . LEU A 1 269 ? -9.236 -1.537 -10.795 1.00 84.94 269 LEU A O 1
ATOM 2239 N N . VAL A 1 270 ? -8.844 -3.034 -9.161 1.00 85.00 270 VAL A N 1
ATOM 2240 C CA . VAL A 1 270 ? -8.022 -3.915 -10.007 1.00 85.00 270 VAL A CA 1
ATOM 2241 C C . VAL A 1 270 ? -8.868 -4.483 -11.145 1.00 85.00 270 VAL A C 1
ATOM 2243 O O . VAL A 1 270 ? -8.477 -4.371 -12.303 1.00 85.00 270 VAL A O 1
ATOM 2246 N N . ILE A 1 271 ? -10.061 -5.001 -10.858 1.00 84.88 271 ILE A N 1
ATOM 2247 C CA . ILE A 1 271 ? -10.961 -5.571 -11.871 1.00 84.88 271 ILE A CA 1
ATOM 2248 C C . ILE A 1 271 ? -11.378 -4.519 -12.904 1.00 84.88 271 ILE A C 1
ATOM 2250 O O . ILE A 1 271 ? -11.311 -4.782 -14.101 1.00 84.88 271 ILE A O 1
ATOM 2254 N N . VAL A 1 272 ? -11.753 -3.314 -12.469 1.00 83.50 272 VAL A N 1
ATOM 2255 C CA . VAL A 1 272 ? -12.086 -2.208 -13.376 1.00 83.50 272 VAL A CA 1
ATOM 2256 C C . VAL A 1 272 ? -10.873 -1.821 -14.216 1.00 83.50 272 VAL A C 1
ATOM 2258 O O . VAL A 1 272 ? -11.021 -1.602 -15.411 1.00 83.50 272 VAL A O 1
ATOM 2261 N N . SER A 1 273 ? -9.665 -1.790 -13.645 1.00 80.81 273 SER A N 1
ATOM 2262 C CA . SER A 1 273 ? -8.451 -1.491 -14.416 1.00 80.81 273 SER A CA 1
ATOM 2263 C C . SER A 1 273 ? -8.156 -2.549 -15.486 1.00 80.81 273 SER A C 1
ATOM 2265 O O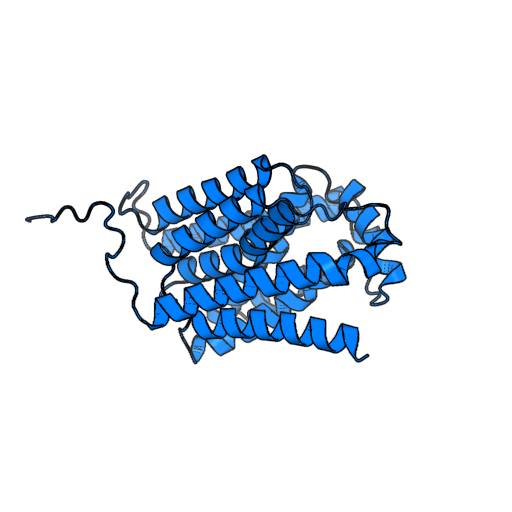 . SER A 1 273 ? -7.788 -2.201 -16.606 1.00 80.81 273 SER A O 1
ATOM 2267 N N . VAL A 1 274 ? -8.393 -3.826 -15.169 1.00 81.56 274 VAL A N 1
ATOM 2268 C CA . VAL A 1 274 ? -8.286 -4.948 -16.109 1.00 81.56 274 VAL A CA 1
ATOM 2269 C C . VAL A 1 274 ? -9.337 -4.822 -17.210 1.00 81.56 274 VAL A C 1
ATOM 2271 O O . VAL A 1 274 ? -9.012 -4.978 -18.381 1.00 81.56 274 VAL A O 1
ATOM 2274 N N . TYR A 1 275 ? -10.585 -4.520 -16.849 1.00 81.12 275 TYR A N 1
ATOM 2275 C CA . TYR A 1 275 ? -11.668 -4.312 -17.807 1.00 81.12 275 TYR A CA 1
ATOM 2276 C C . TYR A 1 275 ? -11.343 -3.157 -18.757 1.00 81.12 275 TYR A C 1
ATOM 2278 O O . TYR A 1 275 ? -11.355 -3.335 -19.971 1.00 81.12 275 TYR A O 1
ATOM 2286 N N . LEU A 1 276 ? -10.979 -1.993 -18.214 1.00 80.69 276 LEU A N 1
ATOM 2287 C CA . LEU A 1 276 ? -10.635 -0.825 -19.019 1.00 80.69 276 LEU A CA 1
ATOM 2288 C C . LEU A 1 276 ? -9.507 -1.135 -20.004 1.00 80.69 276 LEU A C 1
ATOM 2290 O O . LEU A 1 276 ? -9.592 -0.701 -21.137 1.00 80.69 276 LEU A O 1
ATOM 2294 N N . TYR A 1 277 ? -8.514 -1.932 -19.604 1.00 76.75 277 TYR A N 1
ATOM 2295 C CA . TYR A 1 277 ? -7.425 -2.342 -20.488 1.00 76.75 277 TYR A CA 1
ATOM 2296 C C . TYR A 1 277 ? -7.866 -3.182 -21.700 1.00 76.75 277 TYR A C 1
ATOM 2298 O O . TYR A 1 277 ? -7.268 -3.077 -22.767 1.00 76.75 277 TYR A O 1
ATOM 2306 N N . TYR A 1 278 ? -8.851 -4.067 -21.538 1.00 77.25 278 TYR A N 1
ATOM 2307 C CA . TYR A 1 278 ? -9.283 -4.950 -22.627 1.00 77.25 278 TYR A CA 1
ATOM 2308 C C . TYR A 1 278 ? -10.309 -4.303 -23.561 1.00 77.25 278 TYR A C 1
ATOM 2310 O O . TYR A 1 278 ? -10.404 -4.710 -24.717 1.00 77.25 278 TYR A O 1
ATOM 2318 N N . PHE A 1 279 ? -11.086 -3.338 -23.066 1.00 73.62 279 PHE A N 1
ATOM 2319 C CA . PHE A 1 279 ? -12.216 -2.756 -23.796 1.00 73.62 279 PHE A CA 1
ATOM 2320 C C . PHE A 1 279 ? -11.981 -1.322 -24.294 1.00 73.62 279 PHE A C 1
ATOM 2322 O O . PHE A 1 279 ? -12.787 -0.840 -25.091 1.00 73.62 279 PHE A O 1
ATOM 2329 N N . PHE A 1 280 ? -10.910 -0.653 -23.856 1.00 63.50 280 PHE A N 1
ATOM 2330 C CA . PHE A 1 280 ? -10.527 0.699 -24.278 1.00 63.50 280 PHE A CA 1
ATOM 2331 C C . PHE A 1 280 ? -9.028 0.778 -24.579 1.00 63.50 280 PHE A C 1
ATOM 2333 O O . PHE A 1 280 ? -8.676 1.507 -25.532 1.00 63.50 280 PHE A O 1
#

Mean predicted aligned error: 10.64 Å

Radius of gyration: 19.58 Å; Cα contacts (8 Å, |Δi|>4): 256; chains: 1; bounding box: 40×46×65 Å